Protein AF-A0A7X8H6Q4-F1 (afdb_monomer_lite)

Radius of gyration: 20.91 Å; chains: 1; bounding box: 51×44×57 Å

Foldseek 3Di:
DDPVVVVVVVVVVVVLLVLLLCLQAPFFFKQKPPPGGDGLCCLAPNDDLFDRDPDLSVLLSVLQVQLVVLCPDDDPPVVNLVSLLSSLLSLLVSLLSLQQVQLQSCLRRCVRDVPMHMDGTVSSVSSSVSSVVVNVVSVVVNCVVFPDDPVNVVVLVVLLVVLVVQCVPPWDDQDDLGFTATLSVQSLLLLLLQDALVRSLCSQLPVSLVVVCVVVVPDCVLSSFQRNQLRSLLSQLNVLNVQQADLDDFDDPSNLVSNLVSLVRSLVSNLRSQLSCCSRPVVHRNVVSSVSSCVRSVVNSVVSSVVCSVCSGVSSVVCNVDPDD

pLDDT: mean 86.86, std 10.69, range [37.44, 98.69]

Secondary structure (DSSP, 8-state):
--HHHHHHHHHHHHHHHHHHHHHHHHS--EEETTTEEE-HHHHHHS--SSPP-SSHHHHHHHHHHHHHHHHT----HHHHHHHHHHHHHHHHHHHHHHHHHHHHHHHHHTTT-SS--EEE-HHHHHHHHHHHHHHHHHHHHHHHTSPPPTTHHHHHHHHHHHHHHHHHTTEEEETTTTEEEETTHHHHHHHHHHS-HHHHHIIIIIIIHHHHHHHH-S-GGGIIIIIIIIIHGGGGGGGGHHHHS-SSSSPPHHHHHHHHHHHHHHHHHHHHHHHHHHHHTS---HHHHHHHHHHHHHHHHHHHHHHHHHHHHHHHHHHHHS---

Structure (mmCIF, N/CA/C/O backbone):
data_AF-A0A7X8H6Q4-F1
#
_entry.id   AF-A0A7X8H6Q4-F1
#
loop_
_atom_site.group_PDB
_atom_site.id
_atom_site.type_symbol
_atom_site.label_atom_id
_atom_site.label_alt_id
_atom_site.label_comp_id
_atom_site.label_asym_id
_atom_site.label_entity_id
_atom_site.label_seq_id
_atom_site.pdbx_PDB_ins_code
_atom_site.Cartn_x
_atom_site.Cartn_y
_atom_site.Cartn_z
_atom_site.occupancy
_atom_site.B_iso_or_equiv
_atom_site.auth_seq_id
_atom_site.auth_comp_id
_atom_site.auth_asym_id
_atom_site.auth_atom_id
_atom_site.pdbx_PDB_model_num
ATOM 1 N N . MET A 1 1 ? 9.426 -24.730 21.209 1.00 46.34 1 MET A N 1
ATOM 2 C CA . MET A 1 1 ? 10.247 -24.852 19.980 1.00 46.34 1 MET A CA 1
ATOM 3 C C . MET A 1 1 ? 11.687 -25.132 20.397 1.00 46.34 1 MET A C 1
ATOM 5 O O . MET A 1 1 ? 12.228 -24.356 21.171 1.00 46.34 1 MET A O 1
ATOM 9 N N . THR A 1 2 ? 12.270 -26.271 20.015 1.00 37.44 2 THR A N 1
ATOM 10 C CA . THR A 1 2 ? 13.608 -26.691 20.472 1.00 37.44 2 THR A CA 1
ATOM 11 C C . THR A 1 2 ? 14.720 -25.830 19.856 1.00 37.44 2 THR A C 1
ATOM 13 O O . THR A 1 2 ? 14.632 -25.427 18.698 1.00 37.44 2 THR A O 1
ATOM 16 N N . LY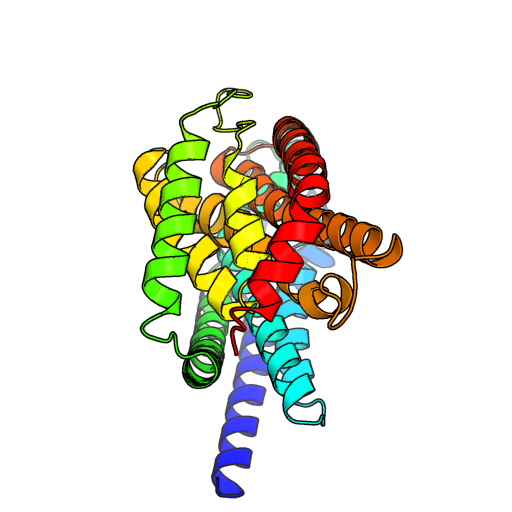S A 1 3 ? 15.776 -25.566 20.638 1.00 42.94 3 LYS A N 1
ATOM 17 C CA . LYS A 1 3 ? 16.930 -24.690 20.328 1.00 42.94 3 LYS A CA 1
ATOM 18 C C . LYS A 1 3 ? 17.650 -25.025 19.005 1.00 42.94 3 LYS A C 1
ATOM 20 O O . LYS A 1 3 ? 18.306 -24.166 18.422 1.00 42.94 3 LYS A O 1
ATOM 25 N N . ASP A 1 4 ? 17.508 -26.262 18.533 1.00 40.94 4 ASP A N 1
ATOM 26 C CA . ASP A 1 4 ? 18.085 -26.751 17.275 1.00 40.94 4 ASP A CA 1
ATOM 27 C C . ASP A 1 4 ? 17.261 -26.354 16.043 1.00 40.94 4 ASP A C 1
ATOM 29 O O . ASP A 1 4 ? 17.809 -25.913 15.033 1.00 40.94 4 ASP A O 1
ATOM 33 N N . LYS A 1 5 ? 15.923 -26.384 16.153 1.00 44.00 5 LYS A N 1
ATOM 34 C CA . LYS A 1 5 ? 15.030 -25.908 15.084 1.00 44.00 5 LYS A CA 1
ATOM 35 C C . LYS A 1 5 ? 15.214 -24.410 14.834 1.00 44.00 5 LYS A C 1
ATOM 37 O O . LYS A 1 5 ? 15.177 -23.985 13.686 1.00 44.00 5 LYS A O 1
ATOM 42 N N . SER A 1 6 ? 15.481 -23.617 15.877 1.00 54.28 6 SER A N 1
ATOM 43 C CA . SER A 1 6 ? 15.764 -22.185 15.711 1.00 54.28 6 SER A CA 1
ATOM 44 C C . SER A 1 6 ? 17.085 -21.912 14.988 1.00 54.28 6 SER A C 1
ATOM 46 O O . SER A 1 6 ? 17.143 -20.993 14.181 1.00 54.28 6 SER A O 1
ATOM 48 N N . LYS A 1 7 ? 18.137 -22.711 15.221 1.00 50.41 7 LYS A N 1
ATOM 49 C CA . LYS A 1 7 ? 19.429 -22.536 14.534 1.00 50.41 7 LYS A CA 1
ATOM 50 C C . LYS A 1 7 ? 19.355 -22.919 13.056 1.00 50.41 7 LYS A C 1
ATOM 52 O O . LYS A 1 7 ? 19.895 -22.202 12.220 1.00 50.41 7 LYS A O 1
ATOM 57 N N . LEU A 1 8 ? 18.656 -24.010 12.734 1.00 48.12 8 LEU A N 1
ATOM 58 C CA . LEU A 1 8 ? 18.460 -24.448 11.352 1.00 48.12 8 LEU A CA 1
ATOM 59 C C . LEU A 1 8 ? 17.688 -23.405 10.530 1.00 48.12 8 LEU A C 1
ATOM 61 O O . LEU A 1 8 ? 18.105 -23.072 9.426 1.00 48.12 8 LEU A O 1
ATOM 65 N N . VAL A 1 9 ? 16.609 -22.847 11.090 1.00 61.16 9 VAL A N 1
ATOM 66 C CA . VAL A 1 9 ? 15.824 -21.786 10.438 1.00 61.16 9 VAL A CA 1
ATOM 67 C C . VAL A 1 9 ? 16.677 -20.539 10.199 1.00 61.16 9 VAL A C 1
ATOM 69 O O . VAL A 1 9 ? 16.666 -20.007 9.097 1.00 61.16 9 VAL A O 1
ATOM 72 N N . ILE A 1 10 ? 17.481 -20.115 11.180 1.00 62.25 10 ILE A N 1
ATOM 73 C CA . ILE A 1 10 ? 18.382 -18.961 11.025 1.00 62.25 10 ILE A CA 1
ATOM 74 C C . ILE A 1 10 ? 19.399 -19.194 9.898 1.00 62.25 10 ILE A C 1
ATOM 76 O O . ILE A 1 10 ? 19.577 -18.321 9.050 1.00 62.25 10 ILE A O 1
ATOM 80 N N . ASN A 1 11 ? 20.030 -20.369 9.846 1.00 59.38 11 ASN A N 1
ATOM 81 C CA . ASN A 1 11 ? 21.038 -20.680 8.829 1.00 59.38 11 ASN A CA 1
ATOM 82 C C . ASN A 1 11 ? 20.446 -20.739 7.413 1.00 59.38 11 ASN A C 1
ATOM 84 O O . ASN A 1 11 ? 21.058 -20.225 6.477 1.00 59.38 11 ASN A O 1
ATOM 88 N N . ILE A 1 12 ? 19.251 -21.322 7.259 1.00 67.12 12 ILE A N 1
ATOM 89 C CA . ILE A 1 12 ? 18.536 -21.352 5.975 1.00 67.12 12 ILE A CA 1
ATOM 90 C C . ILE A 1 12 ? 18.230 -19.926 5.514 1.00 67.12 12 ILE A C 1
ATOM 92 O O . ILE A 1 12 ? 18.496 -19.588 4.362 1.00 67.12 12 ILE A O 1
ATOM 96 N N . SER A 1 13 ? 17.742 -19.066 6.408 1.00 67.62 13 SER A N 1
ATOM 97 C CA . SER A 1 13 ? 17.375 -17.699 6.040 1.00 67.62 13 SER A CA 1
ATOM 98 C C . SER A 1 13 ? 18.583 -16.818 5.700 1.00 67.62 13 SER A C 1
ATOM 100 O O . SER A 1 13 ? 18.521 -16.041 4.750 1.00 67.62 13 SER A O 1
ATOM 102 N N . VAL A 1 14 ? 19.709 -16.971 6.410 1.00 69.31 14 VAL A N 1
ATOM 103 C CA . VAL A 1 14 ? 20.969 -16.280 6.071 1.00 69.31 14 VAL A CA 1
ATOM 104 C C . VAL A 1 14 ? 21.488 -16.733 4.704 1.00 69.31 14 VAL A C 1
ATOM 106 O O . VAL A 1 14 ? 21.845 -15.894 3.877 1.00 69.31 14 VAL A O 1
ATOM 109 N N . GLY A 1 15 ? 21.475 -18.043 4.431 1.00 73.00 15 GLY A N 1
ATOM 110 C CA . GLY A 1 15 ? 21.849 -18.582 3.122 1.00 73.00 15 GLY A CA 1
ATOM 111 C C . GLY A 1 15 ? 20.967 -18.043 1.993 1.00 73.00 15 GLY A C 1
ATOM 112 O O . GLY A 1 15 ? 21.480 -17.645 0.948 1.00 73.00 15 GLY A O 1
ATOM 113 N N . LEU A 1 16 ? 19.655 -17.941 2.228 1.00 75.31 16 LEU A N 1
ATOM 114 C CA . LEU A 1 16 ? 18.706 -17.404 1.254 1.00 75.31 16 LEU A CA 1
ATOM 115 C C . LEU A 1 16 ? 19.020 -15.948 0.883 1.00 75.31 16 LEU A C 1
ATOM 117 O O . LEU A 1 16 ? 18.915 -15.570 -0.277 1.00 75.31 16 LEU A O 1
ATOM 121 N N . ILE A 1 17 ? 19.453 -15.133 1.843 1.00 75.50 17 ILE A N 1
ATOM 122 C CA . ILE A 1 17 ? 19.742 -13.709 1.612 1.00 75.50 17 ILE A CA 1
ATOM 123 C C . ILE A 1 17 ? 21.046 -13.491 0.890 1.00 75.50 17 ILE A C 1
ATOM 125 O O . ILE A 1 17 ? 21.125 -12.610 0.038 1.00 75.50 17 ILE A O 1
ATOM 129 N N . ILE A 1 18 ? 22.049 -14.310 1.190 1.00 77.38 18 ILE A N 1
ATOM 130 C CA . ILE A 1 18 ? 23.287 -14.310 0.420 1.00 77.38 18 ILE A CA 1
ATOM 131 C C . ILE A 1 18 ? 22.965 -14.660 -1.037 1.00 77.38 18 ILE A C 1
ATOM 133 O O . ILE A 1 18 ? 23.406 -13.954 -1.937 1.00 77.38 18 ILE A O 1
ATOM 137 N N . LEU A 1 19 ? 22.130 -15.675 -1.282 1.00 80.00 19 LEU A N 1
ATOM 138 C CA . LEU A 1 19 ? 21.698 -16.035 -2.637 1.00 80.00 19 LEU A CA 1
ATOM 139 C C . LEU A 1 19 ? 20.896 -14.915 -3.317 1.00 80.00 19 LEU A C 1
ATOM 141 O O . LEU A 1 19 ? 21.158 -14.605 -4.477 1.00 80.00 19 LEU A O 1
ATOM 145 N N . ILE A 1 20 ? 19.974 -14.269 -2.599 1.00 81.06 20 ILE A N 1
ATOM 146 C CA . ILE A 1 20 ? 19.220 -13.101 -3.079 1.00 81.06 20 ILE A CA 1
ATOM 147 C C . ILE A 1 20 ? 20.193 -11.981 -3.479 1.00 81.06 20 ILE A C 1
ATOM 149 O O . ILE A 1 20 ? 20.151 -11.515 -4.616 1.00 81.06 20 ILE A O 1
ATOM 153 N N . ALA A 1 21 ? 21.126 -11.606 -2.603 1.00 79.62 21 ALA A N 1
ATOM 154 C CA . ALA A 1 21 ? 22.102 -10.553 -2.872 1.00 79.62 21 ALA A CA 1
ATOM 155 C C . ALA A 1 21 ? 23.017 -10.893 -4.060 1.00 79.62 21 ALA A C 1
ATOM 157 O O . ALA A 1 21 ? 23.216 -10.055 -4.937 1.00 79.62 21 ALA A O 1
ATOM 158 N N . LEU A 1 22 ? 23.531 -12.126 -4.134 1.00 81.31 22 LEU A N 1
ATOM 159 C CA . LEU A 1 22 ? 24.393 -12.577 -5.230 1.00 81.31 22 LEU A CA 1
ATOM 160 C C . LEU A 1 22 ? 23.650 -12.615 -6.570 1.00 81.31 22 LEU A C 1
ATOM 162 O O . LEU A 1 22 ? 24.180 -12.140 -7.576 1.00 81.31 22 LEU A O 1
ATOM 166 N N . SER A 1 23 ? 22.422 -13.145 -6.581 1.00 78.94 23 SER A N 1
ATOM 167 C CA . SER A 1 23 ? 21.589 -13.210 -7.788 1.00 78.94 23 SER A CA 1
ATOM 168 C C . SER A 1 23 ? 21.267 -11.821 -8.332 1.00 78.94 23 SER A C 1
ATOM 170 O O . SER A 1 23 ? 21.250 -11.633 -9.542 1.00 78.94 23 SER A O 1
ATOM 172 N N . PHE A 1 24 ? 21.083 -10.828 -7.463 1.00 78.12 24 PHE A N 1
ATOM 173 C CA . PHE A 1 24 ? 20.840 -9.461 -7.898 1.00 78.12 24 PHE A CA 1
ATOM 174 C C . PHE A 1 24 ? 22.119 -8.766 -8.372 1.00 78.12 24 PHE A C 1
ATOM 176 O O . PHE A 1 24 ? 22.151 -8.174 -9.444 1.00 78.12 24 PHE A O 1
ATOM 183 N N . LEU A 1 25 ? 23.196 -8.826 -7.586 1.00 82.00 25 LEU A N 1
ATOM 184 C CA . LEU A 1 25 ? 24.391 -8.024 -7.852 1.00 82.00 25 LEU A CA 1
ATOM 185 C C . LEU A 1 25 ? 25.110 -8.431 -9.139 1.00 82.00 25 LEU A C 1
ATOM 187 O O . LEU A 1 25 ? 25.580 -7.561 -9.871 1.00 82.00 25 LEU A O 1
ATOM 191 N N . PHE A 1 26 ? 25.194 -9.735 -9.414 1.00 83.19 26 PHE A N 1
ATOM 192 C CA . PHE A 1 26 ? 26.085 -10.255 -10.453 1.00 83.19 26 PHE A CA 1
ATOM 193 C C . PHE A 1 26 ? 25.364 -10.790 -11.687 1.00 83.19 26 PHE A C 1
ATOM 195 O O . PHE A 1 26 ? 25.955 -10.802 -12.769 1.00 83.19 26 PHE A O 1
ATOM 202 N N . ALA A 1 27 ? 24.108 -11.221 -11.564 1.00 87.88 27 ALA A N 1
ATOM 203 C CA . ALA A 1 27 ? 23.373 -11.727 -12.714 1.00 87.88 27 ALA A CA 1
ATOM 204 C C . ALA A 1 27 ? 22.661 -10.593 -13.478 1.00 87.88 27 ALA A C 1
ATOM 206 O O . ALA A 1 27 ? 22.331 -9.555 -12.902 1.00 87.88 27 ALA A O 1
ATOM 207 N N . PRO A 1 28 ? 22.395 -10.772 -14.785 1.00 88.06 28 PRO A N 1
ATOM 208 C CA . PRO A 1 28 ? 21.640 -9.815 -15.584 1.00 88.06 28 PRO A CA 1
ATOM 209 C C . PRO A 1 28 ? 20.259 -9.522 -14.993 1.00 88.06 28 PRO A C 1
ATOM 211 O O . PRO A 1 28 ? 19.430 -10.427 -14.865 1.00 88.06 28 PRO A O 1
ATOM 214 N N . ILE A 1 29 ? 19.997 -8.251 -14.703 1.00 89.50 29 ILE A N 1
ATOM 215 C CA . ILE A 1 29 ? 18.722 -7.755 -14.171 1.00 89.50 29 ILE A CA 1
ATOM 216 C C . ILE A 1 29 ? 17.835 -7.237 -15.299 1.00 89.50 29 ILE A C 1
ATOM 218 O O . ILE A 1 29 ? 16.623 -7.457 -15.300 1.00 89.50 29 ILE A O 1
ATOM 222 N N . VAL A 1 30 ? 18.436 -6.575 -16.285 1.00 90.56 30 VAL A N 1
ATOM 223 C CA . VAL A 1 30 ? 17.738 -6.046 -17.455 1.00 90.56 30 VAL A CA 1
ATOM 224 C C . VAL A 1 30 ? 18.557 -6.327 -18.708 1.00 90.56 30 VAL A C 1
ATOM 226 O O . VAL A 1 30 ? 19.788 -6.323 -18.687 1.00 90.56 30 VAL A O 1
ATOM 229 N N . LYS A 1 31 ? 17.864 -6.592 -19.811 1.00 91.00 31 LYS A N 1
ATOM 230 C CA . LYS A 1 31 ? 18.446 -6.685 -21.146 1.00 91.00 31 LYS A CA 1
ATOM 231 C C . LYS A 1 31 ? 17.950 -5.513 -21.979 1.00 91.00 31 LYS A C 1
ATOM 233 O O . LYS A 1 31 ? 16.739 -5.338 -22.120 1.00 91.00 31 LYS A O 1
ATOM 238 N N . VAL A 1 32 ? 18.885 -4.754 -22.536 1.00 89.62 32 VAL A N 1
ATOM 239 C CA . VAL A 1 32 ? 18.639 -3.612 -23.424 1.00 89.62 32 VAL A CA 1
ATOM 240 C C . VAL A 1 32 ? 19.098 -4.000 -24.828 1.00 89.62 32 VAL A C 1
ATOM 242 O O . VAL A 1 32 ? 20.185 -4.562 -24.961 1.00 89.62 32 VAL A O 1
ATOM 245 N N . SER A 1 33 ? 18.294 -3.745 -25.867 1.00 85.56 33 SER A N 1
ATOM 246 C CA . SER A 1 33 ? 18.604 -4.181 -27.246 1.00 85.56 33 SER A CA 1
ATOM 247 C C . SER A 1 33 ? 20.000 -3.782 -27.722 1.00 85.56 33 SER A C 1
ATOM 249 O O . SER A 1 33 ? 20.697 -4.622 -28.284 1.00 85.56 33 SER A O 1
ATOM 251 N N . ASP A 1 34 ? 20.417 -2.550 -27.431 1.00 80.81 34 ASP A N 1
ATOM 252 C CA . ASP A 1 34 ? 21.618 -1.960 -28.039 1.00 80.81 34 ASP A CA 1
ATOM 253 C C . ASP A 1 34 ? 22.856 -2.046 -27.133 1.00 80.81 34 ASP A C 1
ATOM 255 O O . ASP A 1 34 ? 23.982 -1.872 -27.586 1.00 80.81 34 ASP A O 1
ATOM 259 N N . ILE A 1 35 ? 22.656 -2.338 -25.843 1.00 84.75 35 ILE A N 1
ATOM 260 C CA . ILE A 1 35 ? 23.722 -2.388 -24.826 1.00 84.75 35 ILE A CA 1
ATOM 261 C C . ILE A 1 35 ? 24.004 -3.833 -24.389 1.00 84.75 35 ILE A C 1
ATOM 263 O O . ILE A 1 35 ? 25.126 -4.177 -24.024 1.00 84.75 35 ILE A O 1
ATOM 267 N N . GLY A 1 36 ? 22.994 -4.704 -24.440 1.00 87.88 36 GLY A N 1
ATOM 268 C CA . GLY A 1 36 ? 23.073 -6.083 -23.975 1.00 87.88 36 GLY A CA 1
ATOM 269 C C . GLY A 1 36 ? 22.566 -6.264 -22.543 1.00 87.88 36 GLY A C 1
ATOM 270 O O . GLY A 1 36 ? 21.624 -5.607 -22.100 1.00 87.88 36 GLY A O 1
ATOM 271 N N . ASN A 1 37 ? 23.141 -7.238 -21.840 1.00 90.62 37 ASN A N 1
ATOM 272 C CA . ASN A 1 37 ? 22.747 -7.598 -20.480 1.00 90.62 37 ASN A CA 1
ATOM 273 C C . ASN A 1 37 ? 23.425 -6.674 -19.464 1.00 90.62 37 ASN A C 1
ATOM 275 O O . ASN A 1 37 ? 24.643 -6.529 -19.501 1.00 90.62 37 ASN A O 1
ATOM 279 N N . LEU A 1 38 ? 22.643 -6.122 -18.539 1.00 89.62 38 LEU A N 1
ATOM 280 C CA . LEU A 1 38 ? 23.121 -5.257 -17.464 1.00 89.62 38 LEU A CA 1
ATOM 281 C C . LEU A 1 38 ? 22.769 -5.872 -16.107 1.00 89.62 38 LEU A C 1
ATOM 283 O O . LEU A 1 38 ? 21.613 -6.244 -15.865 1.00 89.62 38 LEU A O 1
ATOM 287 N N . ASN A 1 39 ? 23.760 -5.988 -15.227 1.00 89.69 39 ASN A N 1
ATOM 288 C CA . ASN A 1 39 ? 23.557 -6.317 -13.813 1.00 89.69 39 ASN A CA 1
ATOM 289 C C . ASN A 1 39 ? 23.424 -5.035 -12.960 1.00 89.69 39 ASN A C 1
ATOM 291 O O . ASN A 1 39 ? 23.486 -3.919 -13.480 1.00 89.69 39 ASN A O 1
ATOM 295 N N . ALA A 1 40 ? 23.232 -5.172 -11.642 1.00 86.44 40 ALA A N 1
ATOM 296 C CA . ALA A 1 40 ? 23.084 -4.012 -10.753 1.00 86.44 40 ALA A CA 1
ATOM 297 C C . ALA A 1 40 ? 24.302 -3.076 -10.776 1.00 86.44 40 ALA A C 1
ATOM 299 O O . ALA A 1 40 ? 24.154 -1.856 -10.706 1.00 86.44 40 ALA A O 1
ATOM 300 N N . ILE A 1 41 ? 25.504 -3.650 -10.852 1.00 85.50 41 ILE A N 1
ATOM 301 C CA . ILE A 1 41 ? 26.763 -2.902 -10.827 1.00 85.50 41 ILE A CA 1
ATOM 302 C C . ILE A 1 41 ? 26.891 -2.071 -12.105 1.00 85.50 41 ILE A C 1
ATOM 304 O O . ILE A 1 41 ? 27.233 -0.890 -12.032 1.00 85.50 41 ILE A O 1
ATOM 308 N N . ASP A 1 42 ? 26.548 -2.657 -13.254 1.00 87.31 42 ASP A N 1
ATOM 309 C CA . ASP A 1 42 ? 26.532 -1.954 -14.531 1.00 87.31 42 ASP A CA 1
ATOM 310 C C . ASP A 1 42 ? 25.593 -0.740 -14.471 1.00 87.31 42 ASP A C 1
ATOM 312 O O . ASP A 1 42 ? 25.980 0.362 -14.846 1.00 87.31 42 ASP A O 1
ATOM 316 N N . ILE A 1 43 ? 24.382 -0.912 -13.937 1.00 85.38 43 ILE A N 1
ATOM 317 C CA . ILE A 1 43 ? 23.362 0.150 -13.887 1.00 85.38 43 ILE A CA 1
ATOM 318 C C . ILE A 1 43 ? 23.763 1.303 -12.950 1.00 85.38 43 ILE A C 1
ATOM 320 O O . ILE A 1 43 ? 23.450 2.462 -13.229 1.00 85.38 43 ILE A O 1
ATOM 324 N N . LEU A 1 44 ? 24.438 1.008 -11.834 1.00 84.81 44 LEU A N 1
ATOM 325 C CA . LEU A 1 44 ? 24.801 2.016 -10.830 1.00 84.81 44 LEU A CA 1
ATOM 326 C C . LEU A 1 44 ? 26.108 2.743 -11.140 1.00 84.81 44 LEU A C 1
ATOM 328 O O . LEU A 1 44 ? 26.233 3.935 -10.842 1.00 84.81 44 LEU A O 1
ATOM 332 N N . PHE A 1 45 ? 27.089 2.031 -11.691 1.00 82.75 45 PHE A N 1
ATOM 333 C CA . PHE A 1 45 ? 28.468 2.514 -11.736 1.00 82.75 45 PHE A CA 1
ATOM 334 C C . PHE A 1 45 ? 29.035 2.628 -13.142 1.00 82.75 45 PHE A C 1
ATOM 336 O O . PHE A 1 45 ? 29.926 3.453 -13.351 1.00 82.75 45 PHE A O 1
ATOM 343 N N . LYS A 1 46 ? 28.535 1.858 -14.112 1.00 80.88 46 LYS A N 1
ATOM 344 C CA . LYS A 1 46 ? 29.052 1.935 -15.477 1.00 80.88 46 LYS A CA 1
ATOM 345 C C . LYS A 1 46 ? 28.555 3.207 -16.145 1.00 80.88 46 LYS A C 1
ATOM 347 O O . LYS A 1 46 ? 27.387 3.583 -16.047 1.00 80.88 46 LYS A O 1
ATOM 352 N N . GLU A 1 47 ? 29.463 3.883 -16.832 1.00 72.88 47 GLU A N 1
ATOM 353 C CA . GLU A 1 47 ? 29.107 5.023 -17.660 1.00 72.88 47 GLU A CA 1
ATOM 354 C C . GLU A 1 47 ? 28.390 4.504 -18.911 1.00 72.88 47 GLU A C 1
ATOM 356 O O . GLU A 1 47 ? 28.946 3.754 -19.713 1.00 72.88 47 GLU A O 1
ATOM 361 N N . THR A 1 48 ? 27.104 4.824 -19.015 1.00 71.81 48 THR A N 1
ATOM 362 C CA . THR A 1 48 ? 26.237 4.463 -20.139 1.00 71.81 48 THR A CA 1
ATOM 363 C C . THR A 1 48 ? 25.425 5.694 -20.532 1.00 71.81 48 THR A C 1
ATOM 365 O O . THR A 1 48 ? 25.301 6.631 -19.747 1.00 71.81 48 THR A O 1
ATOM 368 N N . ALA A 1 49 ? 24.839 5.696 -21.730 1.00 74.75 49 ALA A N 1
ATOM 369 C CA . ALA A 1 49 ? 23.918 6.757 -22.154 1.00 74.75 49 ALA A CA 1
ATOM 370 C C . ALA A 1 49 ? 22.582 6.762 -21.369 1.00 74.75 49 ALA A C 1
ATOM 372 O O . ALA A 1 49 ? 21.746 7.644 -21.560 1.00 74.75 49 ALA A O 1
ATOM 373 N N . LEU A 1 50 ? 22.360 5.770 -20.500 1.00 82.62 50 LEU A N 1
ATOM 374 C CA . LEU A 1 50 ? 21.162 5.638 -19.680 1.00 82.62 50 LEU A CA 1
ATOM 375 C C . LEU A 1 50 ? 21.304 6.433 -18.374 1.00 82.62 50 LEU A C 1
ATOM 377 O O . LEU A 1 50 ? 22.361 6.464 -17.741 1.00 82.62 50 LEU A O 1
ATOM 381 N N . LYS A 1 51 ? 20.200 7.037 -17.930 1.00 82.50 51 LYS A N 1
ATOM 382 C CA . LYS A 1 51 ? 20.067 7.591 -16.584 1.00 82.50 51 LYS A CA 1
ATOM 383 C C . LYS A 1 51 ? 20.228 6.461 -15.565 1.00 82.50 51 LYS A C 1
ATOM 385 O O . LYS A 1 51 ? 19.630 5.386 -15.677 1.00 82.50 51 LYS A O 1
ATOM 390 N N . ARG A 1 52 ? 21.027 6.735 -14.536 1.00 82.25 52 ARG A N 1
ATOM 391 C CA . ARG A 1 52 ? 21.225 5.823 -13.408 1.00 82.25 52 ARG A CA 1
ATOM 392 C C . ARG A 1 52 ? 19.945 5.699 -12.591 1.00 82.25 52 ARG A C 1
ATOM 394 O O . ARG A 1 52 ? 19.256 6.685 -12.333 1.00 82.25 52 ARG A O 1
ATOM 401 N N . ASP A 1 53 ? 19.668 4.484 -12.143 1.00 78.56 53 ASP A N 1
ATOM 402 C CA . ASP A 1 53 ? 18.526 4.176 -11.291 1.00 78.56 53 ASP A CA 1
ATOM 403 C C . ASP A 1 53 ? 18.952 4.141 -9.820 1.00 78.56 53 ASP A C 1
ATOM 405 O O . ASP A 1 53 ? 19.354 3.110 -9.282 1.00 78.56 53 ASP A O 1
ATOM 409 N N . PHE A 1 54 ? 18.885 5.302 -9.170 1.00 78.06 54 PHE A N 1
ATOM 410 C CA . PHE A 1 54 ? 19.259 5.459 -7.762 1.00 78.06 54 PHE A CA 1
ATOM 411 C C . PHE A 1 54 ? 18.132 5.142 -6.773 1.00 78.06 54 PHE A C 1
ATOM 413 O O . PHE A 1 54 ? 18.352 5.224 -5.566 1.00 78.06 54 PHE A O 1
ATOM 420 N N . PHE A 1 55 ? 16.935 4.788 -7.247 1.00 76.81 55 PHE A N 1
ATOM 421 C CA . PHE A 1 55 ? 15.770 4.631 -6.375 1.00 76.81 55 PHE A CA 1
ATOM 422 C C . PHE A 1 55 ? 15.182 3.226 -6.434 1.00 76.81 55 PHE A C 1
ATOM 424 O O . PHE A 1 55 ? 15.063 2.574 -5.397 1.00 76.81 55 PHE A O 1
ATOM 431 N N . VAL A 1 56 ? 14.842 2.728 -7.623 1.00 81.75 56 VAL A N 1
ATOM 432 C CA . VAL A 1 56 ? 14.141 1.446 -7.769 1.00 81.75 56 VAL A CA 1
ATOM 433 C C . VAL A 1 56 ? 15.110 0.293 -7.537 1.00 81.75 56 VAL A C 1
ATOM 435 O O . VAL A 1 56 ? 14.825 -0.599 -6.737 1.00 81.75 56 VAL A O 1
ATOM 438 N N . LEU A 1 57 ? 16.279 0.331 -8.175 1.00 83.00 57 LEU A N 1
ATOM 439 C CA . LEU A 1 57 ? 17.287 -0.715 -8.041 1.00 83.00 57 LEU A CA 1
ATOM 440 C C . LEU A 1 57 ? 17.785 -0.872 -6.585 1.00 83.00 57 LEU A C 1
ATOM 442 O O . LEU A 1 57 ? 17.750 -1.999 -6.080 1.00 83.00 57 LEU A O 1
ATOM 446 N N . PRO A 1 58 ? 18.159 0.198 -5.847 1.00 83.00 58 PRO A N 1
ATOM 447 C CA . PRO A 1 58 ? 18.497 0.062 -4.431 1.00 83.00 58 PRO A CA 1
ATOM 448 C C . PRO A 1 58 ? 17.324 -0.404 -3.569 1.00 83.00 58 PRO A C 1
ATOM 450 O O . PRO A 1 58 ? 17.544 -1.179 -2.642 1.00 83.00 58 PRO A O 1
ATOM 453 N N . ALA A 1 59 ? 16.083 0.003 -3.865 1.00 82.94 59 ALA A N 1
ATOM 454 C CA . ALA A 1 59 ? 14.917 -0.474 -3.122 1.00 82.94 59 ALA A CA 1
ATOM 455 C C . ALA A 1 59 ? 14.748 -1.997 -3.246 1.00 82.94 59 ALA A C 1
ATOM 457 O O . ALA A 1 59 ? 14.519 -2.664 -2.238 1.00 82.94 59 ALA A O 1
ATOM 458 N N . ILE A 1 60 ? 14.944 -2.571 -4.438 1.00 83.12 60 ILE A N 1
ATOM 459 C CA . ILE A 1 60 ? 14.878 -4.029 -4.617 1.00 83.12 60 ILE A CA 1
ATOM 460 C C . ILE A 1 60 ? 15.963 -4.734 -3.784 1.00 83.12 60 ILE A C 1
ATOM 462 O O . ILE A 1 60 ? 15.696 -5.775 -3.198 1.00 83.12 60 ILE A O 1
ATOM 466 N N . ILE A 1 61 ? 17.164 -4.171 -3.628 1.00 80.12 61 ILE A N 1
ATOM 467 C CA . ILE A 1 61 ? 18.191 -4.773 -2.753 1.00 80.12 61 ILE A CA 1
ATOM 468 C C . ILE A 1 61 ? 17.839 -4.609 -1.271 1.00 80.12 61 ILE A C 1
ATOM 470 O O . ILE A 1 61 ? 17.928 -5.556 -0.489 1.00 80.12 61 ILE A O 1
ATOM 474 N N . LEU A 1 62 ? 17.494 -3.389 -0.865 1.00 83.31 62 LEU A N 1
ATOM 475 C CA . LEU A 1 62 ? 17.449 -3.008 0.541 1.00 83.31 62 LEU A CA 1
ATOM 476 C C . LEU A 1 62 ? 16.191 -3.514 1.242 1.00 83.31 62 LEU A C 1
ATOM 478 O O . LEU A 1 62 ? 16.286 -3.934 2.391 1.00 83.31 62 LEU A O 1
ATOM 482 N N . LEU A 1 63 ? 15.027 -3.517 0.588 1.00 86.75 63 LEU A N 1
ATOM 483 C CA . LEU A 1 63 ? 13.764 -3.884 1.240 1.00 86.75 63 LEU A CA 1
ATOM 484 C C . LEU A 1 63 ? 13.745 -5.330 1.789 1.00 86.75 63 LEU A C 1
ATOM 486 O O . LEU A 1 63 ? 13.343 -5.493 2.943 1.00 86.75 63 LEU A O 1
ATOM 490 N N . PRO A 1 64 ? 14.215 -6.373 1.073 1.00 80.12 64 PRO A N 1
ATOM 491 C CA . PRO A 1 64 ? 14.323 -7.719 1.641 1.00 80.12 64 PRO A CA 1
ATOM 492 C C . PRO A 1 64 ? 15.371 -7.819 2.746 1.00 80.12 64 PRO A C 1
ATOM 494 O O . PRO A 1 64 ? 15.147 -8.524 3.729 1.00 80.12 64 PRO A O 1
ATOM 497 N N . ILE A 1 65 ? 16.503 -7.118 2.610 1.00 80.12 65 ILE A N 1
ATOM 498 C CA . ILE A 1 65 ? 17.555 -7.110 3.636 1.00 80.12 65 ILE A CA 1
ATOM 499 C C . ILE A 1 65 ? 17.015 -6.485 4.922 1.00 80.12 65 ILE A C 1
ATOM 501 O O . ILE A 1 65 ? 17.178 -7.060 5.994 1.00 80.12 65 ILE A O 1
ATOM 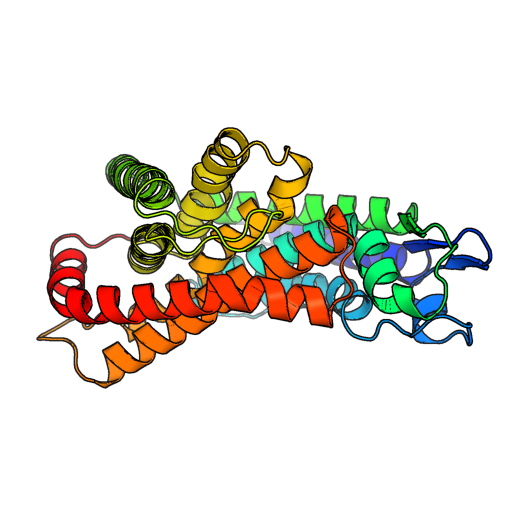505 N N . ILE A 1 66 ? 16.326 -5.347 4.814 1.00 84.25 66 ILE A N 1
ATOM 506 C CA . ILE A 1 66 ? 15.660 -4.679 5.934 1.00 84.25 66 ILE A CA 1
ATOM 507 C C . ILE A 1 66 ? 14.596 -5.607 6.521 1.00 84.25 66 ILE A C 1
ATOM 509 O O . ILE A 1 66 ? 14.611 -5.849 7.724 1.00 84.25 66 ILE A O 1
ATOM 513 N N . SER A 1 67 ? 13.724 -6.181 5.686 1.00 79.94 67 SER A N 1
ATOM 514 C CA . SER A 1 67 ? 12.679 -7.122 6.112 1.00 79.94 67 SER A CA 1
ATOM 515 C C . SER A 1 67 ? 13.244 -8.276 6.939 1.00 79.94 67 SER A C 1
ATOM 517 O O . SER A 1 67 ? 12.691 -8.623 7.983 1.00 79.94 67 SER A O 1
ATOM 519 N N . PHE A 1 68 ? 14.383 -8.828 6.522 1.00 75.00 68 PHE A N 1
ATOM 520 C CA . PHE A 1 68 ? 15.054 -9.868 7.278 1.00 75.00 68 PHE A CA 1
ATOM 521 C C . PHE A 1 68 ? 15.756 -9.361 8.531 1.00 75.00 68 PHE A C 1
ATOM 523 O O . PHE A 1 68 ? 15.628 -9.980 9.584 1.00 75.00 68 PHE A O 1
ATOM 530 N N . ALA A 1 69 ? 16.482 -8.246 8.452 1.00 77.88 69 ALA A N 1
ATOM 531 C CA . ALA A 1 69 ? 17.170 -7.665 9.600 1.00 77.88 69 ALA A CA 1
ATOM 532 C C . ALA A 1 69 ? 16.190 -7.392 10.751 1.00 77.88 69 ALA A C 1
ATOM 534 O O . ALA A 1 69 ? 16.510 -7.651 11.912 1.00 77.88 69 ALA A O 1
ATOM 535 N N . LEU A 1 70 ? 14.970 -6.962 10.417 1.00 76.88 70 LEU A N 1
ATOM 536 C CA . LEU A 1 70 ? 13.889 -6.766 11.373 1.00 76.88 70 LEU A CA 1
ATOM 537 C C . LEU A 1 70 ? 13.558 -8.046 12.169 1.00 76.88 70 LEU A C 1
ATOM 539 O O . LEU A 1 70 ? 13.294 -7.954 13.366 1.00 76.88 70 LEU A O 1
ATOM 543 N N . THR A 1 71 ? 13.667 -9.240 11.576 1.00 69.50 71 THR A N 1
ATOM 544 C CA . THR A 1 71 ? 13.387 -10.512 12.277 1.00 69.50 71 THR A CA 1
ATOM 545 C C . THR A 1 71 ? 14.387 -10.862 13.382 1.00 69.50 71 THR A C 1
ATOM 547 O O . THR A 1 71 ? 14.074 -11.670 14.257 1.00 69.50 71 THR A O 1
ATOM 550 N N . PHE A 1 72 ? 15.573 -10.246 13.388 1.00 70.31 72 PHE A N 1
ATOM 551 C CA . PHE A 1 72 ? 16.575 -10.451 14.439 1.00 70.31 72 PHE A CA 1
ATOM 552 C C . PHE A 1 72 ? 16.479 -9.457 15.590 1.00 70.31 72 PHE A C 1
ATOM 554 O O . PHE A 1 72 ? 17.187 -9.612 16.592 1.00 70.31 72 PHE A O 1
ATOM 561 N N . ILE A 1 73 ? 15.630 -8.436 15.474 1.00 75.12 73 ILE A N 1
ATOM 562 C CA . ILE A 1 73 ? 15.448 -7.472 16.550 1.00 75.12 73 ILE A CA 1
ATOM 563 C C . ILE A 1 73 ? 14.778 -8.203 17.718 1.00 75.12 73 ILE A C 1
ATOM 565 O O . ILE A 1 73 ? 13.648 -8.677 17.622 1.00 75.12 73 ILE A O 1
ATOM 569 N N . LYS A 1 74 ? 15.488 -8.305 18.847 1.00 66.69 74 LYS A N 1
ATOM 570 C CA . LYS A 1 74 ? 14.921 -8.852 20.084 1.00 66.69 74 LYS A CA 1
ATOM 571 C C . LYS A 1 74 ? 13.885 -7.874 20.627 1.00 66.69 74 LYS A C 1
ATOM 573 O O . LYS A 1 74 ? 14.243 -6.784 21.070 1.00 66.69 74 LYS A O 1
ATOM 578 N N . THR A 1 75 ? 12.618 -8.273 20.631 1.00 72.75 75 THR A N 1
ATOM 579 C CA . THR A 1 75 ? 11.528 -7.474 21.200 1.00 72.75 75 THR A CA 1
ATOM 580 C C . THR A 1 75 ? 10.554 -8.338 21.984 1.00 72.75 75 THR A C 1
ATOM 582 O O . THR A 1 75 ? 10.539 -9.563 21.865 1.00 72.75 75 THR A O 1
ATOM 585 N N . ASP A 1 76 ? 9.666 -7.682 22.725 1.00 75.00 76 ASP A N 1
ATOM 586 C CA . ASP A 1 76 ? 8.478 -8.327 23.278 1.00 75.00 76 ASP A CA 1
ATOM 587 C C . ASP A 1 76 ? 7.539 -8.810 22.163 1.00 75.00 76 ASP A C 1
ATOM 589 O O . ASP A 1 76 ? 7.543 -8.271 21.052 1.00 75.00 76 ASP A O 1
ATOM 593 N N . LYS A 1 77 ? 6.684 -9.792 22.475 1.00 71.00 77 LYS A N 1
ATOM 594 C CA . LYS A 1 77 ? 5.800 -10.463 21.502 1.00 71.00 77 LYS A CA 1
ATOM 595 C C . LYS A 1 77 ? 4.936 -9.507 20.669 1.00 71.00 77 LYS A C 1
ATOM 597 O O . LYS A 1 77 ? 4.752 -9.739 19.481 1.00 71.00 77 LYS A O 1
ATOM 602 N N . VAL A 1 78 ? 4.421 -8.433 21.276 1.00 68.25 78 VAL A N 1
ATOM 603 C CA . VAL A 1 78 ? 3.562 -7.451 20.583 1.00 68.25 78 VAL A CA 1
ATOM 604 C C . VAL A 1 78 ? 4.337 -6.725 19.483 1.00 68.25 78 VAL A C 1
ATOM 606 O O . VAL A 1 78 ? 3.902 -6.696 18.336 1.00 68.25 78 VAL A O 1
ATOM 609 N N . LYS A 1 79 ? 5.527 -6.211 19.812 1.00 73.94 79 LYS A N 1
ATOM 610 C CA . LYS A 1 79 ? 6.405 -5.534 18.849 1.00 73.94 79 LYS A CA 1
ATOM 611 C C . LYS A 1 79 ? 6.904 -6.491 17.762 1.00 73.94 79 LYS A C 1
ATOM 613 O O . LYS A 1 79 ? 7.030 -6.085 16.613 1.00 73.94 79 LYS A O 1
ATOM 618 N N . ALA A 1 80 ? 7.103 -7.767 18.094 1.00 72.62 80 ALA A N 1
ATOM 619 C CA . ALA A 1 80 ? 7.498 -8.785 17.124 1.00 72.62 80 ALA A CA 1
ATOM 620 C C . ALA A 1 80 ? 6.406 -9.019 16.062 1.00 72.62 80 ALA A C 1
ATOM 622 O O . ALA A 1 80 ? 6.715 -9.165 14.882 1.00 72.62 80 ALA A O 1
ATOM 623 N N . LYS A 1 81 ? 5.123 -8.983 16.455 1.00 74.94 81 LYS A N 1
ATOM 624 C CA . LYS A 1 81 ? 3.990 -9.094 15.519 1.00 74.94 81 LYS A CA 1
ATOM 625 C C . LYS A 1 81 ? 3.922 -7.903 14.559 1.00 74.94 81 LYS A C 1
ATOM 627 O O . LYS A 1 81 ? 3.735 -8.090 13.361 1.00 74.94 81 LYS A O 1
ATOM 632 N N . GLU A 1 82 ? 4.103 -6.682 15.062 1.00 76.06 82 GLU A N 1
ATOM 633 C CA . GLU A 1 82 ? 4.152 -5.477 14.219 1.00 76.06 82 GLU A CA 1
ATOM 634 C C . GLU A 1 82 ? 5.330 -5.512 13.240 1.00 76.06 82 GLU A C 1
ATOM 636 O O . GLU A 1 82 ? 5.157 -5.213 12.059 1.00 76.06 82 GLU A O 1
ATOM 641 N N . ILE A 1 83 ? 6.499 -5.951 13.710 1.00 76.19 83 ILE A N 1
ATOM 642 C CA . ILE A 1 83 ? 7.684 -6.159 12.879 1.00 76.19 83 ILE A CA 1
ATOM 643 C C . ILE A 1 83 ? 7.400 -7.152 11.747 1.00 76.19 83 ILE A C 1
ATOM 645 O O . ILE A 1 83 ? 7.667 -6.834 10.591 1.00 76.19 83 ILE A O 1
ATOM 649 N N . ASN A 1 84 ? 6.805 -8.310 12.043 1.00 78.00 84 ASN A N 1
ATOM 650 C CA . ASN A 1 84 ? 6.472 -9.303 11.019 1.00 78.00 84 ASN A CA 1
ATOM 651 C C . ASN A 1 84 ? 5.505 -8.742 9.965 1.00 78.00 84 ASN A C 1
ATOM 653 O O . ASN A 1 84 ? 5.677 -8.993 8.771 1.00 78.00 84 ASN A O 1
ATOM 657 N N . ASN A 1 85 ? 4.525 -7.935 10.384 1.00 80.06 85 ASN A N 1
ATOM 658 C CA . ASN A 1 85 ? 3.600 -7.272 9.465 1.00 80.06 85 ASN A CA 1
ATOM 659 C C . ASN A 1 85 ? 4.335 -6.303 8.527 1.00 80.06 85 ASN A C 1
ATOM 661 O O . ASN A 1 85 ? 4.061 -6.286 7.329 1.00 80.06 85 ASN A O 1
ATOM 665 N N . ILE A 1 86 ? 5.284 -5.520 9.049 1.00 82.56 86 ILE A N 1
ATOM 666 C CA . ILE A 1 86 ? 6.120 -4.620 8.243 1.00 82.56 86 ILE A CA 1
ATOM 667 C C . ILE A 1 86 ? 6.988 -5.433 7.276 1.00 82.56 86 ILE A C 1
ATOM 669 O O . ILE A 1 86 ? 7.017 -5.139 6.082 1.00 82.56 86 ILE A O 1
ATOM 673 N N . SER A 1 87 ? 7.643 -6.491 7.758 1.00 81.75 87 SER A N 1
ATOM 674 C CA . SER A 1 87 ? 8.466 -7.382 6.938 1.00 81.75 87 SER A CA 1
ATOM 675 C C . SER A 1 87 ? 7.684 -7.987 5.769 1.00 81.75 87 SER A C 1
ATOM 677 O O . SER A 1 87 ? 8.216 -8.041 4.657 1.00 81.75 87 SER A O 1
ATOM 679 N N . LEU A 1 88 ? 6.415 -8.361 5.975 1.00 82.56 88 LEU A N 1
ATOM 680 C CA . LEU A 1 88 ? 5.524 -8.852 4.920 1.00 82.56 88 LEU A CA 1
ATOM 681 C C . LEU A 1 88 ? 5.294 -7.805 3.825 1.00 82.56 88 LEU A C 1
ATOM 683 O O . LEU A 1 88 ? 5.428 -8.122 2.644 1.00 82.56 88 LEU A O 1
ATOM 687 N N . VAL A 1 89 ? 4.987 -6.561 4.206 1.00 84.81 89 VAL A N 1
ATOM 688 C CA . VAL A 1 89 ? 4.782 -5.455 3.253 1.00 84.81 89 VAL A CA 1
ATOM 689 C C . VAL A 1 89 ? 6.006 -5.261 2.379 1.00 84.81 89 VAL A C 1
ATOM 691 O O . VAL A 1 89 ? 5.891 -5.199 1.156 1.00 84.81 89 VAL A O 1
ATOM 694 N N . LEU A 1 90 ? 7.181 -5.199 3.005 1.00 86.88 90 LEU A N 1
ATOM 695 C CA . LEU A 1 90 ? 8.442 -4.996 2.304 1.00 86.88 90 LEU A CA 1
ATOM 696 C C . LEU A 1 90 ? 8.698 -6.120 1.293 1.00 86.88 90 LEU A C 1
ATOM 698 O O . LEU A 1 90 ? 9.092 -5.844 0.161 1.00 86.88 90 LEU A O 1
ATOM 702 N N . VAL A 1 91 ? 8.421 -7.374 1.663 1.00 86.31 91 VAL A N 1
ATOM 703 C CA . VAL A 1 91 ? 8.597 -8.525 0.765 1.00 86.31 91 VAL A CA 1
ATOM 704 C C . VAL A 1 91 ? 7.605 -8.482 -0.396 1.00 86.31 91 VAL A C 1
ATOM 706 O O . VAL A 1 91 ? 8.028 -8.645 -1.538 1.00 86.31 91 VAL A O 1
ATOM 709 N N . ILE A 1 92 ? 6.319 -8.205 -0.151 1.00 87.44 92 ILE A N 1
ATOM 710 C CA . ILE A 1 92 ? 5.308 -8.100 -1.219 1.00 87.44 92 ILE A CA 1
ATOM 711 C C . ILE A 1 92 ? 5.684 -6.993 -2.211 1.00 87.44 92 ILE A C 1
ATOM 713 O O . ILE A 1 92 ? 5.696 -7.235 -3.419 1.00 87.44 92 ILE A O 1
ATOM 717 N N . ILE A 1 93 ? 6.056 -5.806 -1.715 1.00 88.25 93 ILE A N 1
ATOM 718 C CA . ILE A 1 93 ? 6.519 -4.694 -2.557 1.00 88.25 93 ILE A CA 1
ATOM 719 C C . ILE A 1 93 ? 7.736 -5.123 -3.380 1.00 88.25 93 ILE A C 1
ATOM 721 O O . ILE A 1 93 ? 7.778 -4.872 -4.582 1.00 88.25 93 ILE A O 1
ATOM 725 N N . THR A 1 94 ? 8.698 -5.813 -2.764 1.00 88.62 94 THR A N 1
ATOM 726 C CA . THR A 1 94 ? 9.903 -6.272 -3.465 1.00 88.62 94 THR A CA 1
ATOM 727 C C . THR A 1 94 ? 9.564 -7.242 -4.595 1.00 88.62 94 THR A C 1
ATOM 729 O O . THR A 1 94 ? 10.075 -7.079 -5.704 1.00 88.62 94 THR A O 1
ATOM 732 N N . VAL A 1 95 ? 8.684 -8.223 -4.360 1.00 88.50 95 VAL A N 1
ATOM 733 C CA . VAL A 1 95 ? 8.256 -9.171 -5.403 1.00 88.50 95 VAL A CA 1
ATOM 734 C C . VAL A 1 95 ? 7.660 -8.417 -6.590 1.00 88.50 95 VAL A C 1
ATOM 736 O O . VAL A 1 95 ? 8.080 -8.635 -7.726 1.00 88.50 95 VAL A O 1
ATOM 739 N N . VAL A 1 96 ? 6.742 -7.482 -6.333 1.00 88.44 96 VAL A N 1
ATOM 740 C CA . VAL A 1 96 ? 6.100 -6.699 -7.396 1.00 88.44 96 VAL A CA 1
ATOM 741 C C . VAL A 1 96 ? 7.118 -5.833 -8.140 1.00 88.44 96 VAL A C 1
ATOM 743 O O . VAL A 1 96 ? 7.160 -5.875 -9.369 1.00 88.44 96 VAL A O 1
ATOM 746 N N . LEU A 1 97 ? 7.990 -5.103 -7.436 1.00 88.31 97 LEU A N 1
ATOM 747 C CA . LEU A 1 97 ? 9.031 -4.281 -8.067 1.00 88.31 97 LEU A CA 1
ATOM 748 C C . LEU A 1 97 ? 9.990 -5.114 -8.924 1.00 88.31 97 LEU A C 1
ATOM 750 O O . LEU A 1 97 ? 10.383 -4.670 -10.000 1.00 88.31 97 LEU A O 1
ATOM 754 N N . SER A 1 98 ? 10.311 -6.336 -8.496 1.00 87.38 98 SER A N 1
ATOM 755 C CA . SER A 1 98 ? 11.216 -7.230 -9.225 1.00 87.38 98 SER A CA 1
ATOM 756 C C . SER A 1 98 ? 10.649 -7.626 -10.586 1.00 87.38 98 SER A C 1
ATOM 758 O O . SER A 1 98 ? 11.318 -7.466 -11.599 1.00 87.38 98 SER A O 1
ATOM 760 N N . PHE A 1 99 ? 9.389 -8.059 -10.664 1.00 85.56 99 PHE A N 1
ATOM 761 C CA . PHE A 1 99 ? 8.779 -8.389 -11.963 1.00 85.56 99 PHE A CA 1
ATOM 762 C C . PHE A 1 99 ? 8.548 -7.170 -12.861 1.00 85.56 99 PHE A C 1
ATOM 764 O O . PHE A 1 99 ? 8.378 -7.306 -14.071 1.00 85.56 99 PHE A O 1
ATOM 771 N N . SER A 1 100 ? 8.581 -5.978 -12.277 1.00 86.38 100 SER A N 1
ATOM 772 C CA . SER A 1 100 ? 8.237 -4.721 -12.947 1.00 86.38 100 SER A CA 1
ATOM 773 C C . SER A 1 100 ? 9.449 -3.900 -13.342 1.00 86.38 100 SER A C 1
ATOM 775 O O . SER A 1 100 ? 9.315 -2.870 -14.004 1.00 86.38 100 SER A O 1
ATOM 777 N N . TYR A 1 101 ? 10.637 -4.351 -12.941 1.00 89.31 101 TYR A N 1
ATOM 778 C CA . TYR A 1 101 ? 11.859 -3.573 -13.028 1.00 89.31 101 TYR A CA 1
ATOM 779 C C . TYR A 1 101 ? 12.168 -3.120 -14.452 1.00 89.31 101 TYR A C 1
ATOM 781 O O . TYR A 1 101 ? 12.472 -1.955 -14.660 1.00 89.31 101 TYR A O 1
ATOM 789 N N . ALA A 1 102 ? 12.023 -3.999 -15.449 1.00 87.06 102 ALA A N 1
ATOM 790 C CA . ALA A 1 102 ? 12.285 -3.632 -16.841 1.00 87.06 102 ALA A CA 1
ATOM 791 C C . ALA A 1 102 ? 11.366 -2.494 -17.330 1.00 87.06 102 ALA A C 1
ATOM 793 O O . ALA A 1 102 ? 11.827 -1.593 -18.030 1.00 87.06 102 ALA A O 1
ATOM 794 N N . GLY A 1 103 ? 10.088 -2.506 -16.931 1.00 86.31 103 GLY A N 1
ATOM 795 C CA . GLY A 1 103 ? 9.131 -1.446 -17.257 1.00 86.31 103 GLY A CA 1
ATOM 796 C C . GLY A 1 103 ? 9.437 -0.138 -16.526 1.00 86.31 103 GLY A C 1
ATOM 797 O O . GLY A 1 103 ? 9.446 0.924 -17.144 1.00 86.31 103 GLY A O 1
ATOM 798 N N . LEU A 1 104 ? 9.770 -0.215 -15.235 1.00 86.88 104 LEU A N 1
ATOM 799 C CA . LEU A 1 104 ? 10.178 0.946 -14.437 1.00 86.88 104 LEU A CA 1
ATOM 800 C C . LEU A 1 104 ? 11.469 1.579 -14.971 1.00 86.88 104 LEU A C 1
ATOM 802 O O . LEU A 1 104 ? 11.535 2.794 -15.153 1.00 86.88 104 LEU A O 1
ATOM 806 N N . TYR A 1 105 ? 12.467 0.757 -15.287 1.00 88.12 105 TYR A N 1
ATOM 807 C CA . TYR A 1 105 ? 13.749 1.201 -15.821 1.00 88.12 105 TYR A CA 1
ATOM 808 C C . TYR A 1 105 ? 13.598 1.846 -17.204 1.00 88.12 105 TYR A C 1
ATOM 810 O O . TYR A 1 105 ? 14.205 2.888 -17.460 1.00 88.12 105 TYR A O 1
ATOM 818 N N . LYS A 1 106 ? 12.719 1.299 -18.060 1.00 87.31 106 LYS A N 1
ATOM 819 C CA . LYS A 1 106 ? 12.299 1.956 -19.306 1.00 87.31 106 LYS A CA 1
ATOM 820 C C . LYS A 1 106 ? 11.656 3.315 -19.027 1.00 87.31 106 LYS A C 1
ATOM 822 O O . LYS A 1 106 ? 12.023 4.291 -19.665 1.00 87.31 106 LYS A O 1
ATOM 827 N N . GLY A 1 107 ? 10.729 3.402 -18.072 1.00 84.50 107 GLY A N 1
ATOM 828 C CA . GLY A 1 107 ? 10.058 4.655 -17.714 1.00 84.50 107 GLY A CA 1
ATOM 829 C C . GLY A 1 107 ? 11.027 5.767 -17.299 1.00 84.50 107 GLY A C 1
ATOM 830 O O . GLY A 1 107 ? 10.873 6.908 -17.736 1.00 84.50 107 GLY A O 1
ATOM 831 N N . ILE A 1 108 ? 12.063 5.423 -16.526 1.00 85.50 108 ILE A N 1
ATOM 832 C CA . ILE A 1 108 ? 13.137 6.342 -16.101 1.00 85.50 108 ILE A CA 1
ATOM 833 C C . ILE A 1 108 ? 13.982 6.822 -17.296 1.00 85.50 108 ILE A C 1
ATOM 835 O O . ILE A 1 108 ? 14.403 7.979 -17.332 1.00 85.50 108 ILE A O 1
ATOM 839 N N . ASN A 1 109 ? 14.213 5.947 -18.276 1.00 85.75 109 ASN A N 1
ATOM 840 C CA . ASN A 1 109 ? 15.095 6.172 -19.428 1.00 85.75 109 ASN A CA 1
ATOM 841 C C . ASN A 1 109 ? 14.363 6.531 -20.730 1.00 85.75 109 ASN A C 1
ATOM 843 O O . ASN A 1 109 ? 14.980 6.614 -21.788 1.00 85.75 109 ASN A O 1
ATOM 847 N N . SER A 1 110 ? 13.052 6.748 -20.664 1.00 80.31 110 SER A N 1
ATOM 848 C CA . SER A 1 110 ? 12.209 6.986 -21.841 1.00 80.31 110 SER A CA 1
ATOM 849 C C . SER A 1 110 ? 12.655 8.195 -22.670 1.00 80.31 110 SER A C 1
ATOM 851 O O . SER A 1 110 ? 12.553 8.169 -23.889 1.00 80.31 110 SER A O 1
ATOM 853 N N . GLU A 1 111 ? 13.212 9.217 -22.021 1.00 78.25 111 GLU A N 1
ATOM 854 C CA . GLU A 1 111 ? 13.740 10.423 -22.673 1.00 78.25 111 GLU A CA 1
ATOM 855 C C . GLU A 1 111 ? 15.136 10.239 -23.288 1.00 78.25 111 GLU A C 1
ATOM 857 O O . GLU A 1 111 ? 15.538 11.039 -24.127 1.00 78.25 111 GLU A O 1
ATOM 862 N N . THR A 1 112 ? 15.914 9.245 -22.843 1.00 78.88 112 THR A N 1
ATOM 863 C CA . THR A 1 112 ? 17.301 9.058 -23.298 1.00 78.88 112 THR A CA 1
ATOM 864 C C . THR A 1 112 ? 17.409 8.086 -24.460 1.00 78.88 112 THR A C 1
ATOM 866 O O . THR A 1 112 ? 18.253 8.287 -25.331 1.00 78.88 112 THR A O 1
ATOM 869 N N . VAL A 1 113 ? 16.583 7.035 -24.490 1.00 74.69 113 VAL A N 1
ATOM 870 C CA . VAL A 1 113 ? 16.626 6.022 -25.553 1.00 74.69 113 VAL A CA 1
ATOM 871 C C . VAL A 1 113 ? 15.214 5.554 -25.905 1.00 74.69 113 VAL A C 1
ATOM 873 O O . VAL A 1 113 ? 14.692 4.594 -25.339 1.00 74.69 113 VAL A O 1
ATOM 876 N N . GLU A 1 114 ? 14.594 6.242 -26.864 1.00 71.88 114 GLU A N 1
ATOM 877 C CA . GLU A 1 114 ? 13.186 6.044 -27.235 1.00 71.88 114 GLU A CA 1
ATOM 878 C C . GLU A 1 114 ? 12.937 4.721 -27.991 1.00 71.88 114 GLU A C 1
ATOM 880 O O . GLU A 1 114 ? 11.900 4.080 -27.815 1.00 71.88 114 GLU A O 1
ATOM 885 N N . SER A 1 115 ? 13.912 4.259 -28.785 1.00 79.12 115 SER A N 1
ATOM 886 C CA . SER A 1 115 ? 13.815 3.040 -29.605 1.00 79.12 115 SER A CA 1
ATOM 887 C C . SER A 1 115 ? 14.289 1.759 -28.909 1.00 79.12 115 SER A C 1
ATOM 889 O O . SER A 1 115 ? 14.065 0.662 -29.431 1.00 79.12 115 SER A O 1
ATOM 891 N N . ALA A 1 116 ? 14.930 1.857 -27.739 1.00 82.75 116 ALA A N 1
ATOM 892 C CA . ALA A 1 116 ? 15.475 0.684 -27.067 1.00 82.75 116 ALA A CA 1
ATOM 893 C C . ALA A 1 116 ? 14.373 -0.191 -26.464 1.00 82.75 116 ALA A C 1
ATOM 895 O O . ALA A 1 116 ? 13.445 0.269 -25.791 1.00 82.75 116 ALA A O 1
ATOM 896 N N . THR A 1 117 ? 14.517 -1.503 -26.649 1.00 85.62 117 THR A N 1
ATOM 897 C CA . THR A 1 117 ? 13.647 -2.477 -25.984 1.00 85.62 117 THR A CA 1
ATOM 898 C C . THR A 1 117 ? 14.276 -2.935 -24.675 1.00 85.62 117 THR A C 1
ATOM 900 O O . THR A 1 117 ? 15.458 -3.277 -24.625 1.00 85.62 117 THR A O 1
ATOM 903 N N . PHE A 1 118 ? 13.467 -2.964 -23.615 1.00 88.75 118 PHE A N 1
ATOM 904 C CA . PHE A 1 118 ? 13.874 -3.373 -22.273 1.00 88.75 118 PHE A CA 1
ATOM 905 C C . PHE A 1 118 ? 13.165 -4.675 -21.909 1.00 88.75 118 PHE A C 1
ATOM 907 O O . PHE A 1 118 ? 11.940 -4.772 -22.000 1.00 88.75 118 PHE A O 1
ATOM 914 N N . ARG A 1 119 ? 13.929 -5.690 -21.506 1.00 89.69 119 ARG A N 1
ATOM 915 C CA . ARG A 1 119 ? 13.406 -6.996 -21.083 1.00 89.69 119 ARG A CA 1
ATOM 916 C C . ARG A 1 119 ? 13.967 -7.389 -19.728 1.00 89.69 119 ARG A C 1
ATOM 918 O O . ARG A 1 119 ? 15.085 -7.008 -19.389 1.00 89.69 119 ARG A O 1
ATOM 925 N N . LEU A 1 120 ? 13.202 -8.179 -18.976 1.00 88.88 120 LEU A N 1
ATOM 926 C CA . LEU A 1 120 ? 13.673 -8.724 -17.707 1.00 88.88 120 LEU A CA 1
ATOM 927 C C . LEU A 1 120 ? 14.885 -9.637 -17.947 1.00 88.88 120 LEU A C 1
ATOM 929 O O . LEU A 1 120 ? 14.854 -10.508 -18.820 1.00 88.88 120 LEU A O 1
ATOM 933 N N . GLY A 1 121 ? 15.948 -9.432 -17.179 1.00 88.69 121 GLY A N 1
ATOM 934 C CA . GLY A 1 121 ? 17.090 -10.334 -17.131 1.00 88.69 121 GLY A CA 1
ATOM 935 C C . GLY A 1 121 ? 16.785 -11.557 -16.265 1.00 88.69 121 GLY A C 1
ATOM 936 O O . GLY A 1 121 ? 16.000 -11.493 -15.318 1.00 88.69 121 GLY A O 1
ATOM 937 N N . TRP A 1 122 ? 17.408 -12.693 -16.583 1.00 86.56 122 TRP A N 1
ATOM 938 C CA . TRP A 1 122 ? 17.170 -13.953 -15.868 1.00 86.56 122 TRP A CA 1
ATOM 939 C C . TRP A 1 122 ? 17.597 -13.895 -14.396 1.00 86.56 122 TRP A C 1
ATOM 941 O O . TRP A 1 122 ? 16.991 -14.565 -13.561 1.00 86.56 122 TRP A O 1
ATOM 951 N N . GLY A 1 123 ? 18.591 -13.065 -14.064 1.00 86.75 123 GLY A N 1
ATOM 952 C CA . GLY A 1 123 ? 19.049 -12.850 -12.695 1.00 86.75 123 GLY A CA 1
ATOM 953 C C . GLY A 1 123 ? 17.933 -12.340 -11.797 1.00 86.75 123 GLY A C 1
ATOM 954 O O . GLY A 1 123 ? 17.750 -12.834 -10.686 1.00 86.75 123 GLY A O 1
ATOM 955 N N . LEU A 1 124 ? 17.105 -11.435 -12.324 1.00 86.06 124 LEU A N 1
ATOM 956 C CA . LEU A 1 124 ? 15.974 -10.886 -11.588 1.00 86.06 124 LEU A CA 1
ATOM 957 C C . LEU A 1 124 ? 14.816 -11.885 -11.431 1.00 86.06 124 LEU A C 1
ATOM 959 O O . LEU A 1 124 ? 14.098 -11.837 -10.437 1.00 86.06 124 LEU A O 1
ATOM 963 N N . ILE A 1 125 ? 14.660 -12.829 -12.364 1.00 85.88 125 ILE A N 1
ATOM 964 C CA . ILE A 1 125 ? 13.684 -13.927 -12.238 1.00 85.88 125 ILE A CA 1
ATOM 965 C C . ILE A 1 125 ? 14.090 -14.862 -11.095 1.00 85.88 125 ILE A C 1
ATOM 967 O O . ILE A 1 125 ? 13.261 -15.218 -10.253 1.00 85.88 125 ILE A O 1
ATOM 971 N N . VAL A 1 126 ? 15.371 -15.242 -11.044 1.00 86.69 126 VAL A N 1
ATOM 972 C CA . VAL A 1 126 ? 15.922 -16.070 -9.960 1.00 86.69 126 VAL A CA 1
ATOM 973 C C . VAL A 1 126 ? 15.773 -15.345 -8.625 1.00 86.69 126 VAL A C 1
ATOM 975 O O . VAL A 1 126 ? 15.233 -15.914 -7.678 1.00 86.69 126 VAL A O 1
ATOM 978 N N . TYR A 1 127 ? 16.163 -14.071 -8.579 1.00 87.50 127 TYR A N 1
ATOM 979 C CA . TYR A 1 127 ? 15.979 -13.204 -7.422 1.00 87.50 127 TYR A CA 1
ATOM 980 C C . TYR A 1 127 ? 14.518 -13.190 -6.941 1.00 87.50 127 TYR A C 1
ATOM 982 O O . TYR A 1 127 ? 14.244 -13.495 -5.781 1.00 87.50 127 TYR A O 1
ATOM 990 N N . ALA A 1 128 ? 13.564 -12.903 -7.834 1.00 86.56 128 ALA A N 1
ATOM 991 C CA . ALA A 1 128 ? 12.149 -12.815 -7.483 1.00 86.56 128 ALA A CA 1
ATOM 992 C C . ALA A 1 128 ? 11.614 -14.154 -6.958 1.00 86.56 128 ALA A C 1
ATOM 994 O O . ALA A 1 128 ? 10.854 -14.182 -5.992 1.00 86.56 128 ALA A O 1
ATOM 995 N N . SER A 1 129 ? 12.069 -15.266 -7.539 1.00 86.56 129 SER A N 1
ATOM 996 C CA . SER A 1 129 ? 11.717 -16.617 -7.091 1.00 86.56 129 SER A CA 1
ATOM 997 C C . SER A 1 129 ? 12.204 -16.888 -5.664 1.00 86.56 129 SER A C 1
ATOM 999 O O . SER A 1 129 ? 11.450 -17.410 -4.843 1.00 86.56 129 SER A O 1
ATOM 1001 N N . LEU A 1 130 ? 13.434 -16.483 -5.332 1.00 85.38 130 LEU A N 1
ATOM 1002 C CA . LEU A 1 130 ? 13.974 -16.605 -3.974 1.00 85.38 130 LEU A CA 1
ATOM 1003 C C . LEU A 1 130 ? 13.206 -15.729 -2.976 1.00 85.38 130 LEU A C 1
ATOM 1005 O O . LEU A 1 130 ? 12.875 -16.190 -1.886 1.00 85.38 130 LEU A O 1
ATOM 1009 N N . VAL A 1 131 ? 12.861 -14.494 -3.351 1.00 85.06 131 VAL A N 1
ATOM 1010 C CA . VAL A 1 131 ? 12.057 -13.599 -2.501 1.00 85.06 131 VAL A CA 1
ATOM 1011 C C . VAL A 1 131 ? 10.648 -14.160 -2.274 1.00 85.06 131 VAL A C 1
ATOM 1013 O O . VAL A 1 131 ? 10.127 -14.057 -1.163 1.00 85.06 131 VAL A O 1
ATOM 1016 N N . ILE A 1 132 ? 10.043 -14.810 -3.273 1.00 86.94 132 ILE A N 1
ATOM 1017 C CA . ILE A 1 132 ? 8.751 -15.499 -3.131 1.00 86.94 132 ILE A CA 1
ATOM 1018 C C . ILE A 1 132 ? 8.833 -16.645 -2.112 1.00 86.94 132 ILE A C 1
ATOM 1020 O O . ILE A 1 132 ? 7.910 -16.820 -1.317 1.00 86.94 132 ILE A O 1
ATOM 1024 N N . LEU A 1 133 ? 9.929 -17.407 -2.069 1.00 83.44 133 LEU A N 1
ATOM 1025 C CA . LEU A 1 133 ? 10.106 -18.437 -1.037 1.00 83.44 133 LEU A CA 1
ATOM 1026 C C . LEU A 1 133 ? 10.122 -17.820 0.369 1.00 83.44 133 LEU A C 1
ATOM 1028 O O . LEU A 1 133 ? 9.474 -18.341 1.281 1.00 83.44 133 LEU A O 1
ATOM 1032 N N . THR A 1 134 ? 10.781 -16.670 0.534 1.00 78.56 134 THR A N 1
ATOM 1033 C CA . THR A 1 134 ? 10.737 -15.898 1.784 1.00 78.56 134 THR A CA 1
ATOM 1034 C C . THR A 1 134 ? 9.323 -15.405 2.095 1.00 78.56 134 THR A C 1
ATOM 1036 O O . THR A 1 134 ? 8.891 -15.449 3.247 1.00 78.56 134 THR A O 1
ATOM 1039 N N . LEU A 1 135 ? 8.573 -14.967 1.078 1.00 83.75 135 LEU A N 1
ATOM 1040 C CA . LEU A 1 135 ? 7.183 -14.544 1.233 1.00 83.75 135 LEU A CA 1
ATOM 1041 C C . LEU A 1 135 ? 6.318 -15.675 1.789 1.00 83.75 135 LEU A C 1
ATOM 1043 O O . LEU A 1 135 ? 5.570 -15.440 2.732 1.00 83.75 135 LEU A O 1
ATOM 1047 N N . PHE A 1 136 ? 6.441 -16.896 1.262 1.00 82.56 136 PHE A N 1
ATOM 1048 C CA . PHE A 1 136 ? 5.686 -18.048 1.765 1.00 82.56 136 PHE A CA 1
ATOM 1049 C C . PHE A 1 136 ? 5.989 -18.356 3.233 1.00 82.56 136 PHE A C 1
ATOM 1051 O O . PHE A 1 136 ? 5.074 -18.676 3.993 1.00 82.56 136 PHE A O 1
ATOM 1058 N N . TYR A 1 137 ? 7.250 -18.215 3.649 1.00 77.62 137 TYR A N 1
ATOM 1059 C CA . TYR A 1 137 ? 7.636 -18.362 5.050 1.00 77.62 137 TYR A CA 1
ATOM 1060 C C . TYR A 1 137 ? 6.931 -17.332 5.949 1.00 77.62 137 TYR A C 1
ATOM 1062 O O . TYR A 1 137 ? 6.299 -17.714 6.938 1.00 77.62 137 TYR A O 1
ATOM 1070 N N . TYR A 1 138 ? 6.975 -16.044 5.584 1.00 76.12 138 TYR A N 1
ATOM 1071 C CA . TYR A 1 138 ? 6.293 -14.989 6.343 1.00 76.12 138 TYR A CA 1
ATOM 1072 C C . TYR A 1 138 ? 4.778 -15.159 6.331 1.00 76.12 138 TYR A C 1
ATOM 1074 O O . TYR A 1 138 ? 4.146 -15.041 7.377 1.00 76.12 138 TYR A O 1
ATOM 1082 N N . LEU A 1 139 ? 4.198 -15.470 5.171 1.00 80.56 139 LEU A N 1
ATOM 1083 C CA . LEU A 1 139 ? 2.760 -15.633 5.009 1.00 80.56 139 LEU A CA 1
ATOM 1084 C C . LEU A 1 139 ? 2.233 -16.733 5.930 1.00 80.56 139 LEU A C 1
ATOM 1086 O O . LEU A 1 139 ? 1.242 -16.518 6.619 1.00 80.56 139 LEU A O 1
ATOM 1090 N N . ARG A 1 140 ? 2.927 -17.874 6.005 1.00 79.75 140 ARG A N 1
ATOM 1091 C CA . ARG A 1 140 ? 2.561 -18.955 6.922 1.00 79.75 140 ARG A CA 1
ATOM 1092 C C . ARG A 1 140 ? 2.548 -18.484 8.377 1.00 79.75 140 ARG A C 1
ATOM 1094 O O . ARG A 1 140 ? 1.526 -18.625 9.038 1.00 79.75 140 ARG A O 1
ATOM 1101 N N . SER A 1 141 ? 3.655 -17.911 8.855 1.00 73.31 141 SER A N 1
ATOM 1102 C CA . SER A 1 141 ? 3.762 -17.449 10.248 1.00 73.31 141 SER A CA 1
ATOM 1103 C C . SER A 1 141 ? 2.691 -16.414 10.590 1.00 73.31 141 SER A C 1
ATOM 1105 O O . SER A 1 141 ? 2.173 -16.391 11.699 1.00 73.31 141 SER A O 1
ATOM 1107 N N . ILE A 1 142 ? 2.369 -15.543 9.639 1.00 75.56 142 ILE A N 1
ATOM 1108 C CA . ILE A 1 142 ? 1.444 -14.436 9.844 1.00 75.56 142 ILE A CA 1
ATOM 1109 C C . ILE A 1 142 ? -0.013 -14.895 9.810 1.00 75.56 142 ILE A C 1
ATOM 1111 O O . ILE A 1 142 ? -0.820 -14.367 10.575 1.00 75.56 142 ILE A O 1
ATOM 1115 N N . LEU A 1 143 ? -0.367 -15.843 8.940 1.00 79.38 143 LEU A N 1
ATOM 1116 C CA . LEU A 1 143 ? -1.721 -16.394 8.886 1.00 79.38 143 LEU A CA 1
ATOM 1117 C C . LEU A 1 143 ? -2.055 -17.182 10.157 1.00 79.38 143 LEU A C 1
ATOM 1119 O O . LEU A 1 143 ? -3.167 -17.041 10.657 1.00 79.38 143 LEU A O 1
ATOM 1123 N N . GLU A 1 144 ? -1.085 -17.918 10.713 1.00 78.62 144 GLU A N 1
ATOM 1124 C CA . GLU A 1 144 ? -1.221 -18.595 12.014 1.00 78.62 144 GLU A CA 1
ATOM 1125 C C . GLU A 1 144 ? -1.527 -17.585 13.147 1.00 78.62 144 GLU A C 1
ATOM 1127 O O . GLU A 1 144 ? -2.358 -17.848 14.010 1.00 78.62 144 GLU A O 1
A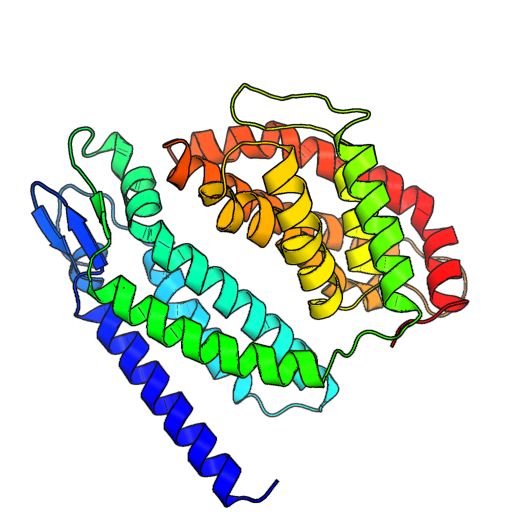TOM 1132 N N . ASP A 1 145 ? -0.937 -16.383 13.110 1.00 77.19 145 ASP A N 1
ATOM 1133 C CA . ASP A 1 145 ? -1.150 -15.332 14.123 1.00 77.19 145 ASP A CA 1
ATOM 1134 C C . ASP A 1 145 ? -2.386 -14.435 13.876 1.00 77.19 145 ASP A C 1
ATOM 1136 O O . ASP A 1 145 ? -2.690 -13.547 14.689 1.00 77.19 145 ASP A O 1
ATOM 1140 N N . ASN A 1 146 ? -3.061 -14.570 12.730 1.00 82.75 146 ASN A N 1
ATOM 1141 C CA . ASN A 1 146 ? -4.137 -13.672 12.291 1.00 82.75 146 ASN A CA 1
ATOM 1142 C C . ASN A 1 146 ? -5.346 -14.432 11.739 1.00 82.75 146 ASN A C 1
ATOM 1144 O O . ASN A 1 146 ? -5.909 -14.050 10.711 1.00 82.75 146 ASN A O 1
ATOM 1148 N N . GLU A 1 147 ? -5.776 -15.469 12.453 1.00 85.50 147 GLU A N 1
ATOM 1149 C CA . GLU A 1 147 ? -6.993 -16.204 12.121 1.00 85.50 147 GLU A CA 1
ATOM 1150 C C . GLU A 1 147 ? -8.215 -15.274 12.061 1.00 85.50 147 GLU A C 1
ATOM 1152 O O . GLU A 1 147 ? -8.404 -14.382 12.899 1.00 85.50 147 GLU A O 1
ATOM 1157 N N . PHE A 1 148 ? -9.043 -15.470 11.034 1.00 88.50 148 PHE A N 1
ATOM 1158 C CA . PHE A 1 148 ? -10.305 -14.757 10.878 1.00 88.50 148 PHE A CA 1
ATOM 1159 C C . PHE A 1 148 ? -11.392 -15.478 11.667 1.00 88.50 148 PHE A C 1
ATOM 1161 O O . PHE A 1 148 ? -11.680 -16.650 11.425 1.00 88.50 148 PHE A O 1
ATOM 1168 N N . THR A 1 149 ? -12.043 -14.769 12.581 1.00 91.12 149 THR A N 1
ATOM 1169 C CA . THR A 1 149 ? -13.197 -15.315 13.293 1.00 91.12 149 THR A CA 1
ATOM 1170 C C . THR A 1 149 ? -14.434 -15.332 12.396 1.00 91.12 149 THR A C 1
ATOM 1172 O O . THR A 1 149 ? -14.585 -14.516 11.482 1.00 91.12 149 THR A O 1
ATOM 1175 N N . VAL A 1 150 ? -15.392 -16.204 12.722 1.00 91.75 150 VAL A N 1
ATOM 1176 C CA . VAL A 1 150 ? -16.689 -16.309 12.023 1.00 91.75 150 VAL A CA 1
ATOM 1177 C C . VAL A 1 150 ? -17.446 -14.976 11.992 1.00 91.75 150 VAL A C 1
ATOM 1179 O O . VAL A 1 150 ? -18.245 -14.741 11.093 1.00 91.75 150 VAL A O 1
ATOM 1182 N N . ARG A 1 151 ? -17.183 -14.076 12.946 1.00 90.94 151 ARG A N 1
ATOM 1183 C CA . ARG A 1 151 ? -17.777 -12.738 12.997 1.00 90.94 151 ARG A CA 1
ATOM 1184 C C . ARG A 1 151 ? -17.091 -11.741 12.060 1.00 90.94 151 ARG A C 1
ATOM 1186 O O . ARG A 1 151 ? -17.759 -10.890 11.481 1.00 90.94 151 ARG A O 1
ATOM 1193 N N . GLU A 1 152 ? -15.772 -11.822 11.939 1.00 93.81 152 GLU A N 1
ATOM 1194 C CA . GLU A 1 152 ? -14.984 -10.885 11.134 1.00 93.81 152 GLU A CA 1
ATOM 1195 C C . GLU A 1 152 ? -15.224 -11.079 9.636 1.00 93.81 152 GLU A C 1
ATOM 1197 O O . GLU A 1 152 ? -15.281 -10.100 8.898 1.00 93.81 152 GLU A O 1
ATOM 1202 N N . ILE A 1 153 ? -15.409 -12.325 9.194 1.00 94.25 153 ILE A N 1
ATOM 1203 C CA . ILE A 1 153 ? -15.641 -12.670 7.784 1.00 94.25 153 ILE A CA 1
ATOM 1204 C C . ILE A 1 153 ? -16.854 -11.927 7.186 1.00 94.25 153 ILE A C 1
ATOM 1206 O O . ILE A 1 153 ? -16.668 -11.222 6.192 1.00 94.25 153 ILE A O 1
ATOM 1210 N N . PRO A 1 154 ? -18.082 -12.018 7.743 1.00 95.56 154 PRO A N 1
ATOM 1211 C CA . PRO A 1 154 ? -19.235 -11.308 7.195 1.00 95.56 154 PRO A CA 1
ATOM 1212 C C . PRO A 1 154 ? -19.099 -9.788 7.327 1.00 95.56 154 PRO A C 1
ATOM 1214 O O . PRO A 1 154 ? -19.547 -9.058 6.450 1.00 95.56 154 PRO A O 1
ATOM 1217 N N . GLU A 1 155 ? -18.450 -9.293 8.383 1.00 95.38 155 GLU A N 1
ATOM 1218 C CA . GLU A 1 155 ? -18.201 -7.862 8.546 1.00 95.38 155 GLU A CA 1
ATOM 1219 C C . GLU A 1 155 ? -17.280 -7.312 7.445 1.00 95.38 155 GLU A C 1
ATOM 1221 O O . GLU A 1 155 ? -17.599 -6.299 6.820 1.00 95.38 155 GLU A O 1
ATOM 1226 N N . LEU A 1 156 ? -16.186 -8.017 7.143 1.00 96.62 156 LEU A N 1
ATOM 1227 C CA . LEU A 1 156 ? -15.317 -7.716 6.005 1.00 96.62 156 LEU A CA 1
ATOM 1228 C C . LEU A 1 156 ? -16.080 -7.802 4.683 1.00 96.62 156 LEU A C 1
ATOM 1230 O O . LEU A 1 156 ? -15.969 -6.891 3.867 1.00 96.62 156 LEU A O 1
ATOM 1234 N N . ALA A 1 157 ? -16.886 -8.849 4.484 1.00 97.06 157 ALA A N 1
ATOM 1235 C CA . ALA A 1 157 ? -17.673 -9.027 3.268 1.00 97.06 157 ALA A CA 1
ATOM 1236 C C . ALA A 1 157 ? -18.658 -7.869 3.033 1.00 97.06 157 ALA A C 1
ATOM 1238 O O . ALA A 1 157 ? -18.763 -7.385 1.907 1.00 97.06 157 ALA A O 1
ATOM 1239 N N . ILE A 1 158 ? -19.325 -7.372 4.083 1.00 97.44 158 ILE A N 1
ATOM 1240 C CA . ILE A 1 158 ? -20.226 -6.211 3.998 1.00 97.44 158 ILE A CA 1
ATOM 1241 C C . ILE A 1 158 ? -19.457 -4.959 3.566 1.00 97.44 158 ILE A C 1
ATOM 1243 O O . ILE A 1 158 ? -19.905 -4.252 2.663 1.00 97.44 158 ILE A O 1
ATOM 1247 N N . PHE A 1 159 ? -18.296 -4.681 4.166 1.00 97.62 159 PHE A N 1
ATOM 1248 C CA . PHE A 1 159 ? -17.502 -3.512 3.782 1.00 97.62 159 PHE A CA 1
ATOM 1249 C C . PHE A 1 159 ? -16.907 -3.634 2.377 1.00 97.62 159 PHE A C 1
ATOM 1251 O O . PHE A 1 159 ? -16.869 -2.640 1.657 1.00 97.62 159 PHE A O 1
ATOM 1258 N N . ILE A 1 160 ? -16.490 -4.831 1.960 1.00 98.19 160 ILE A N 1
ATOM 1259 C CA . ILE A 1 160 ? -16.015 -5.093 0.596 1.00 98.19 160 ILE A CA 1
ATOM 1260 C C . ILE A 1 160 ? -17.152 -4.880 -0.408 1.00 98.19 160 ILE A C 1
ATOM 1262 O O . ILE A 1 160 ? -16.963 -4.168 -1.390 1.00 98.19 160 ILE A O 1
ATOM 1266 N N . ALA A 1 161 ? -18.341 -5.431 -0.150 1.00 97.44 161 ALA A N 1
ATOM 1267 C CA . ALA A 1 161 ? -19.506 -5.230 -1.008 1.00 97.44 161 ALA A CA 1
ATOM 1268 C C . ALA A 1 161 ? -19.886 -3.745 -1.097 1.00 97.44 161 ALA A C 1
ATOM 1270 O O . ALA A 1 161 ? -20.135 -3.234 -2.187 1.00 97.44 161 ALA A O 1
ATOM 1271 N N . LEU A 1 162 ? -19.853 -3.027 0.030 1.00 97.00 162 LEU A N 1
ATOM 1272 C CA . LEU A 1 162 ? -20.081 -1.585 0.059 1.00 97.00 162 LEU A CA 1
ATOM 1273 C C . LEU A 1 162 ? -19.024 -0.822 -0.754 1.00 97.00 162 LEU A C 1
ATOM 1275 O O . LEU A 1 162 ? -19.381 0.105 -1.473 1.00 97.00 162 LEU A O 1
ATOM 1279 N N . ALA A 1 163 ? -17.748 -1.212 -0.675 1.00 97.06 163 ALA A N 1
ATOM 1280 C CA . ALA A 1 163 ? -16.678 -0.623 -1.478 1.00 97.06 163 ALA A CA 1
ATOM 1281 C C . ALA A 1 163 ? -16.934 -0.801 -2.974 1.00 97.06 163 ALA A C 1
ATOM 1283 O O . ALA A 1 163 ? -16.877 0.177 -3.709 1.00 97.06 163 ALA A O 1
ATOM 1284 N N . VAL A 1 164 ? -17.305 -2.012 -3.397 1.00 95.56 164 VAL A N 1
ATOM 1285 C CA . VAL A 1 164 ? -17.640 -2.309 -4.796 1.00 95.56 164 VAL A CA 1
ATOM 1286 C C . VAL A 1 164 ? -18.816 -1.450 -5.269 1.00 95.56 164 VAL A C 1
ATOM 1288 O O . VAL A 1 164 ? -18.727 -0.813 -6.313 1.00 95.56 164 VAL A O 1
ATOM 1291 N N . VAL A 1 165 ? -19.900 -1.365 -4.491 1.00 94.81 165 VAL A N 1
ATOM 1292 C CA . VAL A 1 165 ? -21.074 -0.543 -4.845 1.00 94.81 165 VAL A CA 1
ATOM 1293 C C . VAL A 1 165 ? -20.708 0.940 -4.959 1.00 94.81 165 VAL A C 1
ATOM 1295 O O . VAL A 1 165 ? -21.085 1.600 -5.928 1.00 94.81 165 VAL A O 1
ATOM 1298 N N . LEU A 1 166 ? -19.950 1.458 -3.990 1.00 94.38 166 LEU A N 1
ATOM 1299 C CA . LEU A 1 166 ? -19.518 2.856 -3.959 1.00 94.38 166 LEU A CA 1
ATOM 1300 C C . LEU A 1 166 ? -18.448 3.187 -5.001 1.00 94.38 166 LEU A C 1
ATOM 1302 O O . LEU A 1 166 ? -18.227 4.369 -5.272 1.00 94.38 166 LEU A O 1
ATOM 1306 N N . ASP A 1 167 ? -17.797 2.179 -5.584 1.00 90.81 167 ASP A N 1
ATOM 1307 C CA . ASP A 1 167 ? -16.945 2.386 -6.747 1.00 90.81 167 ASP A CA 1
ATOM 1308 C C . ASP A 1 167 ? -17.757 2.621 -8.023 1.00 90.81 167 ASP A C 1
ATOM 1310 O O . ASP A 1 167 ? -17.321 3.381 -8.881 1.00 90.81 167 ASP A O 1
ATOM 1314 N N . PHE A 1 168 ? -18.961 2.050 -8.139 1.00 86.25 168 PHE A N 1
ATOM 1315 C CA . PHE A 1 168 ? -19.846 2.298 -9.280 1.00 86.25 168 PHE A CA 1
ATOM 1316 C C . PHE A 1 168 ? -20.654 3.592 -9.145 1.00 86.25 168 PHE A C 1
ATOM 1318 O O . PHE A 1 168 ? -20.874 4.274 -10.149 1.00 86.25 168 PHE A O 1
ATOM 1325 N N . VAL A 1 169 ? -21.109 3.942 -7.935 1.00 83.25 169 VAL A N 1
ATOM 1326 C CA . VAL A 1 169 ? -22.006 5.089 -7.712 1.00 83.25 169 VAL A CA 1
ATOM 1327 C C . VAL A 1 169 ? -21.656 5.829 -6.409 1.00 83.25 169 VAL A C 1
ATOM 1329 O O . VAL A 1 169 ? -21.840 5.257 -5.333 1.00 83.25 169 VAL A O 1
ATOM 1332 N N . PRO A 1 170 ? -21.236 7.115 -6.447 1.00 76.44 170 PRO A N 1
ATOM 1333 C CA . PRO A 1 170 ? -20.911 7.944 -7.615 1.00 76.44 170 PRO A CA 1
ATOM 1334 C C . PRO A 1 170 ? -19.475 7.697 -8.127 1.00 76.44 170 PRO A C 1
ATOM 1336 O O . PRO A 1 170 ? -18.526 7.767 -7.348 1.00 76.44 170 PRO A O 1
ATOM 1339 N N . LYS A 1 171 ? -19.302 7.472 -9.442 1.00 83.12 171 LYS A N 1
ATOM 1340 C CA . LYS A 1 171 ? -17.985 7.345 -10.101 1.00 83.12 171 LYS A CA 1
ATOM 1341 C C . LYS A 1 171 ? -17.749 8.508 -11.060 1.00 83.12 171 LYS A C 1
ATOM 1343 O O . LYS A 1 171 ? -18.384 8.590 -12.109 1.00 83.12 171 LYS A O 1
ATOM 1348 N N . ILE A 1 172 ? -16.807 9.388 -10.731 1.00 87.25 172 ILE A N 1
ATOM 1349 C CA . ILE A 1 172 ? -16.339 10.442 -11.638 1.00 87.25 172 ILE A CA 1
ATOM 1350 C C . ILE A 1 172 ? -15.045 9.952 -12.278 1.00 87.25 172 ILE A C 1
ATOM 1352 O O . ILE A 1 172 ? -14.013 9.876 -11.613 1.00 87.25 172 ILE A O 1
ATOM 1356 N N . ARG A 1 173 ? -15.094 9.583 -13.560 1.00 85.06 173 ARG A N 1
ATOM 1357 C CA . ARG A 1 173 ? -13.913 9.108 -14.294 1.00 85.06 173 ARG A CA 1
ATOM 1358 C C . ARG A 1 173 ? -13.005 10.278 -14.670 1.00 85.06 173 ARG A C 1
ATOM 1360 O O . ARG A 1 173 ? -13.477 11.301 -15.156 1.00 85.06 173 ARG A O 1
ATOM 1367 N N . ILE A 1 174 ? -11.707 10.094 -14.469 1.00 82.75 174 ILE A N 1
ATOM 1368 C CA . ILE A 1 174 ? -10.644 11.036 -14.800 1.00 82.75 174 ILE A CA 1
ATOM 1369 C C . ILE A 1 174 ? -9.725 10.348 -15.810 1.00 82.75 174 ILE A C 1
ATOM 1371 O O . ILE A 1 174 ? -8.957 9.459 -15.459 1.00 82.75 174 ILE A O 1
ATOM 1375 N N . GLY A 1 175 ? -9.814 10.773 -17.071 1.00 75.12 175 GLY A N 1
ATOM 1376 C CA . GLY A 1 175 ? -9.016 10.220 -18.166 1.00 75.12 175 GLY A CA 1
ATOM 1377 C C . GLY A 1 175 ? -9.478 8.847 -18.669 1.00 75.12 175 GLY A C 1
ATOM 1378 O O . GLY A 1 175 ? -10.462 8.275 -18.200 1.00 75.12 175 GLY A O 1
ATOM 1379 N N . ALA A 1 176 ? -8.769 8.345 -19.682 1.00 67.94 176 ALA A N 1
ATOM 1380 C CA . ALA A 1 176 ? -9.092 7.091 -20.368 1.00 67.94 176 ALA A CA 1
ATOM 1381 C C . ALA A 1 176 ? -8.440 5.850 -19.728 1.00 67.94 176 ALA A C 1
ATOM 1383 O O . ALA A 1 176 ? -8.891 4.735 -19.970 1.00 67.94 176 ALA A O 1
ATOM 1384 N N . THR A 1 177 ? -7.407 6.024 -18.899 1.00 69.94 177 THR A N 1
ATOM 1385 C CA . THR A 1 177 ? -6.608 4.936 -18.303 1.00 69.94 177 THR A CA 1
ATOM 1386 C C . THR A 1 177 ? -7.067 4.576 -16.884 1.00 69.94 177 THR A C 1
ATOM 1388 O O . THR A 1 177 ? -6.259 4.267 -16.015 1.00 69.94 177 THR A O 1
ATOM 1391 N N . GLY A 1 178 ? -8.375 4.656 -16.620 1.00 71.38 178 GLY A N 1
ATOM 1392 C CA . GLY A 1 178 ? -9.002 4.068 -15.428 1.00 71.38 178 GLY A CA 1
ATOM 1393 C C . GLY A 1 178 ? -8.991 4.871 -14.126 1.00 71.38 178 GLY A C 1
ATOM 1394 O O . GLY A 1 178 ? -9.487 4.371 -13.120 1.00 71.38 178 GLY A O 1
ATOM 1395 N N . GLY A 1 179 ? -8.515 6.119 -14.119 1.00 81.69 179 GLY A N 1
ATOM 1396 C CA . GLY A 1 179 ? -8.596 6.980 -12.940 1.00 81.69 179 GLY A CA 1
ATOM 1397 C C . GLY A 1 179 ? -10.044 7.333 -12.596 1.00 81.69 179 GLY A C 1
ATOM 1398 O O . GLY A 1 179 ? -10.844 7.656 -13.477 1.00 81.69 179 GLY A O 1
ATOM 1399 N N . SER A 1 180 ? -10.412 7.303 -11.314 1.00 85.38 180 SER A N 1
ATOM 1400 C CA . SER A 1 180 ? -11.725 7.789 -10.880 1.00 85.38 180 SER A CA 1
ATOM 1401 C C . SER A 1 180 ? -11.742 8.324 -9.458 1.00 85.38 180 SER A C 1
ATOM 1403 O O . SER A 1 180 ? -11.074 7.795 -8.571 1.00 85.38 180 SER A O 1
ATOM 1405 N N . ILE A 1 181 ? -12.568 9.345 -9.247 1.00 90.88 181 ILE A N 1
ATOM 1406 C CA . ILE A 1 181 ? -12.957 9.840 -7.931 1.00 90.88 181 ILE A CA 1
ATOM 1407 C C . ILE A 1 181 ? -14.275 9.150 -7.575 1.00 90.88 181 ILE A C 1
ATOM 1409 O O . ILE A 1 181 ? -15.286 9.340 -8.256 1.00 90.88 181 ILE A O 1
ATOM 1413 N N . SER A 1 182 ? -14.248 8.320 -6.538 1.00 89.38 182 SER A N 1
ATOM 1414 C CA . SER A 1 182 ? -15.413 7.584 -6.042 1.00 89.38 182 SER A CA 1
ATOM 1415 C C . SER A 1 182 ? -15.389 7.506 -4.517 1.00 89.38 182 SER A C 1
ATOM 1417 O O . SER A 1 182 ? -14.405 7.868 -3.863 1.00 89.38 182 SER A O 1
ATOM 1419 N N . LEU A 1 183 ? -16.485 7.030 -3.924 1.00 94.25 183 LEU A N 1
ATOM 1420 C CA . LEU A 1 183 ? -16.562 6.814 -2.478 1.00 94.25 183 LEU A CA 1
ATOM 1421 C C . LEU A 1 183 ? -15.961 5.470 -2.052 1.00 94.25 183 LEU A C 1
ATOM 1423 O O . LEU A 1 183 ? -15.987 5.153 -0.864 1.00 94.25 183 LEU A O 1
ATOM 1427 N N . THR A 1 184 ? -15.373 4.704 -2.979 1.00 95.88 184 THR A N 1
ATOM 1428 C CA . THR A 1 184 ? -14.827 3.372 -2.698 1.00 95.88 184 THR A CA 1
ATOM 1429 C C . THR A 1 184 ? -13.802 3.364 -1.573 1.00 95.88 184 THR A C 1
ATOM 1431 O O . THR A 1 184 ? -13.758 2.413 -0.801 1.00 95.88 184 THR A O 1
ATOM 1434 N N . MET A 1 185 ? -12.972 4.403 -1.448 1.00 96.75 185 MET A N 1
ATOM 1435 C CA . MET A 1 185 ? -11.900 4.406 -0.454 1.00 96.75 185 MET A CA 1
ATOM 1436 C C . MET A 1 185 ? -12.451 4.509 0.975 1.00 96.75 185 MET A C 1
ATOM 1438 O O . MET A 1 185 ? -11.796 4.046 1.902 1.00 96.75 185 MET A O 1
ATOM 1442 N N . VAL A 1 186 ? -13.665 5.038 1.174 1.00 97.50 186 VAL A N 1
ATOM 1443 C CA . VAL A 1 186 ? -14.280 5.178 2.505 1.00 97.50 186 VAL A CA 1
ATOM 1444 C C . VAL A 1 186 ? -14.425 3.819 3.209 1.00 97.50 186 VAL A C 1
ATOM 1446 O O . VAL A 1 186 ? -13.828 3.655 4.275 1.00 97.50 186 VAL A O 1
ATOM 1449 N N . PRO A 1 187 ? -15.141 2.818 2.657 1.00 97.81 187 PRO A N 1
ATOM 1450 C CA . PRO A 1 187 ? -15.229 1.494 3.272 1.00 97.81 187 PRO A CA 1
ATOM 1451 C C . PRO A 1 187 ? -13.881 0.769 3.358 1.00 97.81 187 PRO A C 1
ATOM 1453 O O . PRO A 1 187 ? -13.649 0.071 4.343 1.00 97.81 187 PRO A O 1
ATOM 1456 N N . LEU A 1 188 ? -12.954 0.973 2.414 1.00 98.38 188 LEU A N 1
ATOM 1457 C CA . LEU A 1 188 ? -11.612 0.376 2.503 1.00 98.38 188 LEU A CA 1
ATOM 1458 C C . LEU A 1 188 ? -10.829 0.917 3.709 1.00 98.38 188 LEU A C 1
ATOM 1460 O O . LEU A 1 188 ? -10.221 0.150 4.454 1.00 98.38 188 LEU A O 1
ATOM 1464 N N . PHE A 1 189 ? -10.898 2.223 3.974 1.00 98.50 189 PHE A N 1
ATOM 1465 C CA . PHE A 1 189 ? -10.306 2.792 5.184 1.00 98.50 189 PHE A CA 1
ATOM 1466 C C . PHE A 1 189 ? -11.041 2.362 6.456 1.00 98.50 189 PHE A C 1
ATOM 1468 O O . PHE A 1 189 ? -10.393 2.164 7.481 1.00 98.50 189 PHE A O 1
ATOM 1475 N N . ILE A 1 190 ? -12.362 2.151 6.416 1.00 97.88 190 ILE A N 1
ATOM 1476 C CA . ILE A 1 190 ? -13.084 1.559 7.554 1.00 97.88 190 ILE A CA 1
ATOM 1477 C C . ILE A 1 190 ? -12.531 0.162 7.860 1.00 97.88 190 ILE A C 1
ATOM 1479 O O . ILE A 1 190 ? -12.239 -0.115 9.022 1.00 97.88 190 ILE A O 1
ATOM 1483 N N . ILE A 1 191 ? -12.300 -0.681 6.846 1.00 97.81 191 ILE A N 1
ATOM 1484 C CA . ILE A 1 191 ? -11.636 -1.983 7.020 1.00 97.81 191 ILE A CA 1
ATOM 1485 C C . ILE A 1 191 ? -10.244 -1.790 7.643 1.00 97.81 191 ILE A C 1
ATOM 1487 O O . ILE A 1 191 ? -9.939 -2.407 8.664 1.00 97.81 191 ILE A O 1
ATOM 1491 N N . ALA A 1 192 ? -9.414 -0.895 7.100 1.00 97.50 192 ALA A N 1
ATOM 1492 C CA . ALA A 1 192 ? -8.074 -0.632 7.636 1.00 97.50 192 ALA A CA 1
ATOM 1493 C C . ALA A 1 192 ? -8.096 -0.153 9.102 1.00 97.50 192 ALA A C 1
ATOM 1495 O O . ALA A 1 192 ? -7.233 -0.522 9.891 1.00 97.50 192 ALA A O 1
ATOM 1496 N N . PHE A 1 193 ? -9.095 0.630 9.506 1.00 96.88 193 PHE A N 1
ATOM 1497 C CA . PHE A 1 193 ? -9.232 1.120 10.878 1.00 96.88 193 PHE A CA 1
ATOM 1498 C C . PHE A 1 193 ? -9.948 0.156 11.825 1.00 96.88 193 PHE A C 1
ATOM 1500 O O . PHE A 1 193 ? -9.891 0.330 13.048 1.00 96.88 193 PHE A O 1
ATOM 1507 N N . ARG A 1 194 ? -10.616 -0.864 11.292 1.00 94.81 194 ARG A N 1
ATOM 1508 C CA . ARG A 1 194 ? -11.340 -1.863 12.076 1.00 94.81 194 ARG A CA 1
ATOM 1509 C C . ARG A 1 194 ? -10.512 -3.122 12.321 1.00 94.81 194 ARG A C 1
ATOM 1511 O O . ARG A 1 194 ? -10.588 -3.678 13.412 1.00 94.81 194 ARG A O 1
ATOM 1518 N N . PHE A 1 195 ? -9.659 -3.498 11.374 1.00 94.00 195 PHE A N 1
ATOM 1519 C CA . PHE A 1 195 ? -8.832 -4.702 11.425 1.00 94.00 195 PHE A CA 1
ATOM 1520 C C . PHE A 1 195 ? -7.344 -4.367 11.555 1.00 94.00 195 PHE A C 1
ATOM 1522 O O . PHE A 1 195 ? -6.927 -3.216 11.444 1.00 94.00 195 PHE A O 1
ATOM 1529 N N . ASN A 1 196 ? -6.517 -5.358 11.882 1.00 91.56 196 ASN A N 1
ATOM 1530 C CA . ASN A 1 196 ? -5.067 -5.170 11.864 1.00 91.56 196 ASN A CA 1
ATOM 1531 C C . ASN A 1 196 ? -4.534 -5.115 10.418 1.00 91.56 196 ASN A C 1
ATOM 1533 O O . ASN A 1 196 ? -5.277 -5.351 9.458 1.00 91.56 196 ASN A O 1
ATOM 1537 N N . PHE A 1 197 ? -3.247 -4.796 10.266 1.00 92.12 197 PHE A N 1
ATOM 1538 C CA . PHE A 1 197 ? -2.614 -4.658 8.954 1.00 92.12 197 PHE A CA 1
ATOM 1539 C C . PHE A 1 197 ? -2.847 -5.876 8.057 1.00 92.12 197 PHE A C 1
ATOM 1541 O O . PHE A 1 197 ? -3.304 -5.729 6.932 1.00 92.12 197 PHE A O 1
ATOM 1548 N N . VAL A 1 198 ? -2.605 -7.079 8.571 1.00 90.06 198 VAL A N 1
ATOM 1549 C CA . VAL A 1 198 ? -2.673 -8.323 7.793 1.00 90.06 198 VAL A CA 1
ATOM 1550 C C . VAL A 1 198 ? -4.097 -8.602 7.339 1.00 90.06 198 VAL A C 1
ATOM 1552 O O . VAL A 1 198 ? -4.344 -8.777 6.148 1.00 90.06 198 VAL A O 1
ATOM 1555 N N . LYS A 1 199 ? -5.047 -8.601 8.280 1.00 92.88 199 LYS A N 1
ATOM 1556 C CA . LYS A 1 199 ? -6.457 -8.876 7.989 1.00 92.88 199 LYS A CA 1
ATOM 1557 C C . LYS A 1 199 ? -7.020 -7.858 6.999 1.00 92.88 199 LYS A C 1
ATOM 1559 O O . LYS A 1 199 ? -7.685 -8.239 6.039 1.00 92.88 199 LYS A O 1
ATOM 1564 N N . SER A 1 200 ? -6.706 -6.576 7.192 1.00 95.81 200 SER A N 1
ATOM 1565 C CA . SER A 1 200 ? -7.125 -5.533 6.255 1.00 95.81 200 SER A CA 1
ATOM 1566 C C . SER A 1 200 ? -6.438 -5.662 4.894 1.00 95.81 200 SER A C 1
ATOM 1568 O O . SER A 1 200 ? -7.111 -5.497 3.887 1.00 95.81 200 SER A O 1
ATOM 1570 N N . PHE A 1 201 ? -5.146 -5.999 4.830 1.00 95.56 201 PHE A N 1
ATOM 1571 C CA . PHE A 1 201 ? -4.419 -6.135 3.563 1.00 95.56 201 PHE A CA 1
ATOM 1572 C C . PHE A 1 201 ? -4.966 -7.299 2.737 1.00 95.56 201 PHE A C 1
ATOM 1574 O O . PHE A 1 201 ? -5.184 -7.158 1.538 1.00 95.56 201 PHE A O 1
ATOM 1581 N N . LEU A 1 202 ? -5.251 -8.435 3.375 1.00 94.19 202 LEU A N 1
ATOM 1582 C CA . LEU A 1 202 ? -5.881 -9.576 2.711 1.00 94.19 202 LEU A CA 1
ATOM 1583 C C . LEU A 1 202 ? -7.294 -9.225 2.229 1.00 94.19 202 LEU A C 1
ATOM 1585 O O . LEU A 1 202 ? -7.644 -9.501 1.085 1.00 94.19 202 LEU A O 1
ATOM 1589 N N . ALA A 1 203 ? -8.096 -8.560 3.057 1.00 96.81 203 ALA A N 1
ATOM 1590 C CA . ALA A 1 203 ? -9.439 -8.149 2.664 1.00 96.81 203 ALA A CA 1
ATOM 1591 C C . ALA A 1 203 ? -9.437 -7.134 1.506 1.00 96.81 203 ALA A C 1
ATOM 1593 O O . ALA A 1 203 ? -10.205 -7.270 0.557 1.00 96.81 203 ALA A O 1
ATOM 1594 N N . ILE A 1 204 ? -8.575 -6.121 1.572 1.00 97.94 204 ILE A N 1
ATOM 1595 C CA . ILE A 1 204 ? -8.556 -5.007 0.622 1.00 97.94 204 ILE A CA 1
ATOM 1596 C C . ILE A 1 204 ? -7.742 -5.364 -0.629 1.00 97.94 204 ILE A C 1
ATOM 1598 O O . ILE A 1 204 ? -8.245 -5.285 -1.745 1.00 97.94 204 ILE A O 1
ATOM 1602 N N . GLY A 1 205 ? -6.482 -5.758 -0.460 1.00 96.06 205 GLY A N 1
ATOM 1603 C CA . GLY A 1 205 ? -5.567 -6.017 -1.571 1.00 96.06 205 GLY A CA 1
ATOM 1604 C C . GLY A 1 205 ? -5.852 -7.329 -2.295 1.00 96.06 205 GLY A C 1
ATOM 1605 O O . GLY A 1 205 ? -5.710 -7.388 -3.512 1.00 96.06 205 GLY A O 1
ATOM 1606 N N . VAL A 1 206 ? -6.281 -8.371 -1.573 1.00 95.06 206 VAL A N 1
ATOM 1607 C CA . VAL A 1 206 ? -6.555 -9.682 -2.184 1.00 95.06 206 VAL A CA 1
ATOM 1608 C C . VAL A 1 206 ? -8.027 -9.814 -2.552 1.00 95.06 206 VAL A C 1
ATOM 1610 O O . VAL A 1 206 ? -8.346 -9.929 -3.729 1.00 95.06 206 VAL A O 1
ATOM 1613 N N . VAL A 1 207 ? -8.948 -9.769 -1.587 1.00 97.38 207 VAL A N 1
ATOM 1614 C CA . VAL A 1 207 ? -10.368 -10.047 -1.877 1.00 97.38 207 VAL A CA 1
ATOM 1615 C C . VAL A 1 207 ? -10.992 -8.932 -2.717 1.00 97.38 207 VAL A C 1
ATOM 1617 O O . VAL A 1 207 ? -11.450 -9.184 -3.831 1.00 97.38 207 VAL A O 1
ATOM 1620 N N . TYR A 1 208 ? -10.983 -7.694 -2.219 1.00 98.00 208 TYR A N 1
ATOM 1621 C CA . TYR A 1 208 ? -11.516 -6.555 -2.966 1.00 98.00 208 TYR A CA 1
ATOM 1622 C C . TYR A 1 208 ? -10.719 -6.297 -4.256 1.00 98.00 208 TYR A C 1
ATOM 1624 O O . TYR A 1 208 ? -11.321 -6.062 -5.305 1.00 98.00 208 TYR A O 1
ATOM 1632 N N . GLY A 1 209 ? -9.388 -6.413 -4.210 1.00 96.62 209 GLY A N 1
ATOM 1633 C CA . GLY A 1 209 ? -8.522 -6.265 -5.380 1.00 96.62 209 GLY A CA 1
ATOM 1634 C C . GLY A 1 209 ? -8.847 -7.250 -6.508 1.00 96.62 209 GLY A C 1
ATOM 1635 O O . GLY A 1 209 ? -8.989 -6.827 -7.653 1.00 96.62 209 GLY A O 1
ATOM 1636 N N . ILE A 1 210 ? -9.033 -8.544 -6.213 1.00 96.62 210 ILE A N 1
ATOM 1637 C CA . ILE A 1 210 ? -9.403 -9.541 -7.235 1.00 96.62 210 ILE A CA 1
ATOM 1638 C C . ILE A 1 210 ? -10.784 -9.224 -7.810 1.00 96.62 210 ILE A C 1
ATOM 1640 O O . ILE A 1 210 ? -10.947 -9.217 -9.028 1.00 96.62 210 ILE A O 1
ATOM 1644 N N . ILE A 1 211 ? -11.771 -8.945 -6.951 1.00 96.44 211 ILE A N 1
ATOM 1645 C CA . ILE A 1 211 ? -13.143 -8.655 -7.391 1.00 96.44 211 ILE A CA 1
ATOM 1646 C C . ILE A 1 211 ? -13.150 -7.458 -8.344 1.00 96.44 211 ILE A C 1
ATOM 1648 O O . ILE A 1 211 ? -13.696 -7.543 -9.440 1.00 96.44 211 ILE A O 1
ATOM 1652 N N . THR A 1 212 ? -12.513 -6.357 -7.954 1.00 94.31 212 THR A N 1
ATOM 1653 C CA . THR A 1 212 ? -12.516 -5.134 -8.763 1.00 94.31 212 THR A CA 1
ATOM 1654 C C . THR A 1 212 ? -11.676 -5.245 -10.026 1.00 94.31 212 THR A C 1
ATOM 1656 O O . THR A 1 212 ? -12.113 -4.753 -11.060 1.00 94.31 212 THR A O 1
ATOM 1659 N N . CYS A 1 213 ? -10.558 -5.978 -10.006 1.00 94.38 213 CYS A N 1
ATOM 1660 C CA . CYS A 1 213 ? -9.774 -6.251 -11.215 1.00 94.38 213 CYS A CA 1
ATOM 1661 C C . CYS A 1 213 ? -10.615 -6.951 -12.291 1.00 94.38 213 CYS A C 1
ATOM 1663 O O . CYS A 1 213 ? -10.569 -6.582 -13.466 1.00 94.38 213 CYS A O 1
ATOM 1665 N N . GLN A 1 214 ? -11.446 -7.911 -11.875 1.00 94.31 214 GLN A N 1
ATOM 1666 C CA . GLN A 1 214 ? -12.337 -8.630 -12.784 1.00 94.31 214 GLN A CA 1
ATOM 1667 C C . GLN A 1 214 ? -13.511 -7.773 -13.266 1.00 94.31 214 GLN A C 1
ATOM 1669 O O . GLN A 1 214 ? -13.946 -7.932 -14.404 1.00 94.31 214 GLN A O 1
ATOM 1674 N N . LEU A 1 215 ? -14.023 -6.870 -12.426 1.00 92.75 215 LEU A N 1
ATOM 1675 C CA . LEU A 1 215 ? -15.142 -5.994 -12.780 1.00 92.75 215 LEU A CA 1
ATOM 1676 C C . LEU A 1 215 ? -14.735 -4.829 -13.692 1.00 92.75 215 LEU A C 1
ATOM 1678 O O . LEU A 1 215 ? -15.507 -4.451 -14.569 1.00 92.75 215 LEU A O 1
ATOM 1682 N N . ASP A 1 216 ? -13.547 -4.259 -13.496 1.00 88.94 216 ASP A N 1
ATOM 1683 C CA . ASP A 1 216 ? -13.074 -3.106 -14.268 1.00 88.94 216 ASP A CA 1
ATOM 1684 C C . ASP A 1 216 ? -12.614 -3.481 -15.686 1.00 88.94 216 ASP A C 1
ATOM 1686 O O . ASP A 1 216 ? -12.720 -2.669 -16.605 1.00 88.94 216 ASP A O 1
ATOM 1690 N N . GLY A 1 217 ? -12.101 -4.701 -15.883 1.00 86.75 217 GLY A N 1
ATOM 1691 C CA . GLY A 1 217 ? -11.763 -5.216 -17.213 1.00 86.75 217 GLY A CA 1
ATOM 1692 C C . GLY A 1 217 ? -10.440 -4.715 -17.810 1.00 86.75 217 GLY A C 1
ATOM 1693 O O . GLY A 1 217 ? -10.188 -4.959 -18.987 1.00 86.75 217 GLY A O 1
ATOM 1694 N N . TYR A 1 218 ? -9.552 -4.086 -17.028 1.00 87.06 218 TYR A N 1
ATOM 1695 C CA . TYR A 1 218 ? -8.205 -3.681 -17.487 1.00 87.06 218 TYR A CA 1
ATOM 1696 C C . TYR A 1 218 ? -7.208 -4.848 -17.623 1.00 87.06 218 TYR A C 1
ATOM 1698 O O . TYR A 1 218 ? -6.049 -4.640 -17.984 1.00 87.06 218 TYR A O 1
ATOM 1706 N N . GLY A 1 219 ? -7.658 -6.080 -17.364 1.00 89.19 219 GLY A N 1
ATOM 1707 C CA . GLY A 1 219 ? -6.895 -7.320 -17.499 1.00 89.19 219 GLY A CA 1
ATOM 1708 C C . GLY A 1 219 ? -6.018 -7.640 -16.288 1.00 89.19 219 GLY A C 1
ATOM 1709 O O . GLY A 1 219 ? -5.555 -6.756 -15.568 1.00 89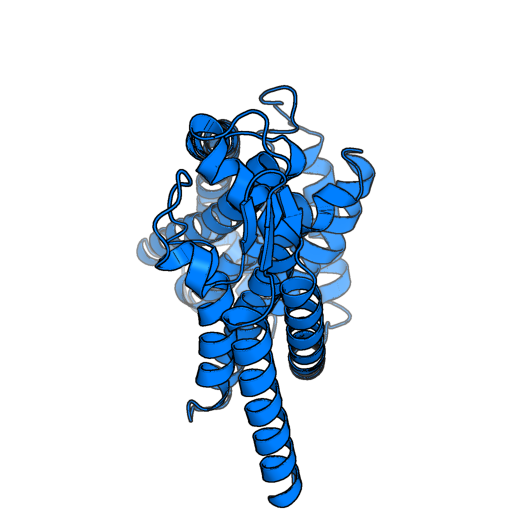.19 219 GLY A O 1
ATOM 1710 N N . PHE A 1 220 ? -5.757 -8.931 -16.070 1.00 91.31 220 PHE A N 1
ATOM 1711 C CA . PHE A 1 220 ? -5.120 -9.423 -14.843 1.00 91.31 220 PHE A CA 1
ATOM 1712 C C . PHE A 1 220 ? -3.676 -8.924 -14.644 1.00 91.31 220 PHE A C 1
ATOM 1714 O O . PHE A 1 220 ? -3.188 -8.896 -13.518 1.00 91.31 220 PHE A O 1
ATOM 1721 N N . GLN A 1 221 ? -2.996 -8.451 -15.697 1.00 90.12 221 GLN A N 1
ATOM 1722 C CA . GLN A 1 221 ? -1.683 -7.801 -15.569 1.00 90.12 221 GLN A CA 1
ATOM 1723 C C . GLN A 1 221 ? -1.693 -6.547 -14.677 1.00 90.12 221 GLN A C 1
ATOM 1725 O O . GLN A 1 221 ? -0.653 -6.191 -14.131 1.00 90.12 221 GLN A O 1
ATOM 1730 N N . SER A 1 222 ? -2.847 -5.890 -14.512 1.00 91.25 222 SER A N 1
ATOM 1731 C CA . SER A 1 222 ? -3.024 -4.734 -13.620 1.00 91.25 222 SER A CA 1
ATOM 1732 C C . SER A 1 222 ? -3.122 -5.123 -12.146 1.00 91.25 222 SER A C 1
ATOM 1734 O O . SER A 1 222 ? -2.854 -4.296 -11.271 1.00 91.25 222 SER A O 1
ATOM 1736 N N . TYR A 1 223 ? -3.440 -6.393 -11.855 1.00 94.62 223 TYR A N 1
ATOM 1737 C CA . TYR A 1 223 ? -3.694 -6.874 -10.503 1.00 94.62 223 TYR A CA 1
ATOM 1738 C C . TYR A 1 223 ? -2.546 -6.590 -9.522 1.00 94.62 223 TYR A C 1
ATOM 1740 O O . TYR A 1 223 ? -2.820 -6.031 -8.464 1.00 94.62 223 TYR A O 1
ATOM 1748 N N . PRO A 1 224 ? -1.265 -6.880 -9.826 1.00 93.44 224 PRO A N 1
ATOM 1749 C CA . PRO A 1 224 ? -0.176 -6.634 -8.878 1.00 93.44 224 PRO A CA 1
ATOM 1750 C C . PRO A 1 224 ? -0.016 -5.159 -8.483 1.00 93.44 224 PRO A C 1
ATOM 1752 O O . PRO A 1 224 ? 0.487 -4.871 -7.398 1.00 93.44 224 PRO A O 1
ATOM 1755 N N . PHE A 1 225 ? -0.446 -4.233 -9.343 1.00 93.50 225 PHE A N 1
ATOM 1756 C CA . PHE A 1 225 ? -0.189 -2.803 -9.205 1.00 93.50 225 PHE A CA 1
ATOM 1757 C C . PHE A 1 225 ? -1.383 -2.059 -8.642 1.00 93.50 225 PHE A C 1
ATOM 1759 O O . PHE A 1 225 ? -1.364 -1.697 -7.472 1.00 93.50 225 PHE A O 1
ATOM 1766 N N . ASP A 1 226 ? -2.423 -1.856 -9.446 1.00 92.38 226 ASP A N 1
ATOM 1767 C CA . ASP A 1 226 ? -3.571 -1.030 -9.073 1.00 92.38 226 ASP A CA 1
ATOM 1768 C C . ASP A 1 226 ? -4.408 -1.709 -7.989 1.00 92.38 226 ASP A C 1
ATOM 1770 O O . ASP A 1 226 ? -4.924 -1.053 -7.079 1.00 92.38 226 ASP A O 1
ATOM 1774 N N . TYR A 1 227 ? -4.493 -3.040 -8.051 1.00 95.12 227 TYR A N 1
ATOM 1775 C CA . TYR A 1 227 ? -5.425 -3.800 -7.233 1.00 95.12 227 TYR A CA 1
ATOM 1776 C C . TYR A 1 227 ? -4.797 -4.342 -5.948 1.00 95.12 227 TYR A C 1
ATOM 1778 O O . TYR A 1 227 ? -5.320 -4.102 -4.863 1.00 95.12 227 TYR A O 1
ATOM 1786 N N . LEU A 1 228 ? -3.647 -5.009 -6.040 1.00 95.56 228 LEU A N 1
ATOM 1787 C CA . LEU A 1 228 ? -2.958 -5.588 -4.891 1.00 95.56 228 LEU A CA 1
ATOM 1788 C C . LEU A 1 228 ? -2.181 -4.529 -4.108 1.00 95.56 228 LEU A C 1
ATOM 1790 O O . LEU A 1 228 ? -2.454 -4.339 -2.927 1.00 95.56 228 LEU A O 1
ATOM 1794 N N . LEU A 1 229 ? -1.224 -3.831 -4.731 1.00 94.56 229 LEU A N 1
ATOM 1795 C CA . LEU A 1 229 ? -0.480 -2.773 -4.038 1.00 94.56 229 LEU A CA 1
ATOM 1796 C C . LEU A 1 229 ? -1.319 -1.504 -3.871 1.00 94.56 229 LEU A C 1
ATOM 1798 O O . LEU A 1 229 ? -1.347 -0.929 -2.788 1.00 94.56 229 LEU A O 1
ATOM 1802 N N . GLY A 1 230 ? -2.024 -1.077 -4.915 1.00 93.88 230 GLY A N 1
ATOM 1803 C CA . GLY A 1 230 ? -2.792 0.160 -4.932 1.00 93.88 230 GLY A CA 1
ATOM 1804 C C . GLY A 1 230 ? -3.901 0.145 -3.884 1.00 93.88 230 GLY A C 1
ATOM 1805 O O . GLY A 1 230 ? -3.935 1.010 -3.011 1.00 93.88 230 GLY A O 1
ATOM 1806 N N . TYR A 1 231 ? -4.791 -0.849 -3.892 1.00 96.00 231 TYR A N 1
ATOM 1807 C CA . TYR A 1 231 ? -5.767 -0.959 -2.805 1.00 96.00 231 TYR A CA 1
ATOM 1808 C C . TYR A 1 231 ? -5.144 -1.522 -1.524 1.00 96.00 231 TYR A C 1
ATOM 1810 O O . TYR A 1 231 ? -5.382 -0.965 -0.455 1.00 96.00 231 TYR A O 1
ATOM 1818 N N . GLY A 1 232 ? -4.326 -2.575 -1.587 1.00 96.69 232 GLY A N 1
ATOM 1819 C CA . GLY A 1 232 ? -3.809 -3.234 -0.382 1.00 96.69 232 GLY A CA 1
ATOM 1820 C C . GLY A 1 232 ? -2.970 -2.327 0.519 1.00 96.69 232 GLY A C 1
ATOM 1821 O O . GLY A 1 232 ? -3.090 -2.410 1.739 1.00 96.69 232 GLY A O 1
ATOM 1822 N N . LEU A 1 233 ? -2.181 -1.393 -0.024 1.00 97.06 233 LEU A N 1
ATOM 1823 C CA . LEU A 1 233 ? -1.380 -0.478 0.801 1.00 97.06 233 LEU A CA 1
ATOM 1824 C C . LEU A 1 233 ? -2.211 0.591 1.535 1.00 97.06 233 LEU A C 1
ATOM 1826 O O . LEU A 1 233 ? -1.680 1.242 2.436 1.00 97.06 233 LEU A O 1
ATOM 1830 N N . ILE A 1 234 ? -3.519 0.709 1.273 1.00 98.12 234 ILE A N 1
ATOM 1831 C CA . ILE A 1 234 ? -4.440 1.464 2.147 1.00 98.12 234 ILE A CA 1
ATOM 1832 C C . ILE A 1 234 ? -4.379 0.918 3.583 1.00 98.12 234 ILE A C 1
ATOM 1834 O O . ILE A 1 234 ? -4.470 1.681 4.548 1.00 98.12 234 ILE A O 1
ATOM 1838 N N . SER A 1 235 ? -4.123 -0.384 3.742 1.00 97.44 235 SER A N 1
ATOM 1839 C CA . SER A 1 235 ? -3.959 -1.044 5.038 1.00 97.44 235 SER A CA 1
ATOM 1840 C C . SER A 1 235 ? -2.833 -0.488 5.899 1.00 97.44 235 SER A C 1
ATOM 1842 O O . SER A 1 235 ? -2.867 -0.699 7.111 1.00 97.44 235 SER A O 1
ATOM 1844 N N . LEU A 1 236 ? -1.876 0.270 5.351 1.00 96.12 236 LEU A N 1
ATOM 1845 C CA . LEU A 1 236 ? -0.868 0.969 6.159 1.00 96.12 236 LEU A CA 1
ATOM 1846 C C . LEU A 1 236 ? -1.503 1.914 7.196 1.00 96.12 236 LEU A C 1
ATOM 1848 O O . LEU A 1 236 ? -0.940 2.128 8.268 1.00 96.12 236 LEU A O 1
ATOM 1852 N N . ALA A 1 237 ? -2.715 2.412 6.939 1.00 97.50 237 ALA A N 1
ATOM 1853 C CA . ALA A 1 237 ? -3.468 3.223 7.890 1.00 97.50 237 ALA A CA 1
ATOM 1854 C C . ALA A 1 237 ? -3.803 2.478 9.199 1.00 97.50 237 ALA A C 1
ATOM 1856 O O . ALA A 1 237 ? -3.963 3.101 10.250 1.00 97.50 237 ALA A O 1
ATOM 1857 N N . SER A 1 238 ? -3.864 1.142 9.164 1.00 95.25 238 SER A N 1
ATOM 1858 C CA . SER A 1 238 ? -4.180 0.305 10.330 1.00 95.25 238 SER A CA 1
ATOM 1859 C C . SER A 1 238 ? -3.155 0.419 11.464 1.00 95.25 238 SER A C 1
ATOM 1861 O O . SER A 1 238 ? -3.522 0.267 12.631 1.00 95.25 238 SER A O 1
ATOM 1863 N N . PHE A 1 239 ? -1.899 0.766 11.155 1.00 93.19 239 PHE A N 1
ATOM 1864 C CA . PHE A 1 239 ? -0.847 0.966 12.157 1.00 93.19 239 PHE A CA 1
ATOM 1865 C C . PHE A 1 239 ? -1.136 2.143 13.101 1.00 93.19 239 PHE A C 1
ATOM 1867 O O . PHE A 1 239 ? -0.617 2.195 14.211 1.00 93.19 239 PHE A O 1
ATOM 1874 N N . PHE A 1 240 ? -2.021 3.062 12.709 1.00 95.19 240 PHE A N 1
ATOM 1875 C CA . PHE A 1 240 ? -2.381 4.236 13.503 1.00 95.19 240 PHE A CA 1
ATOM 1876 C C . PHE A 1 240 ? -3.624 4.018 14.380 1.00 95.19 240 PHE A C 1
ATOM 1878 O O . PHE A 1 240 ? -3.994 4.910 15.143 1.00 95.19 240 PHE A O 1
ATOM 1885 N N . ARG A 1 241 ? -4.278 2.845 14.326 1.00 92.81 241 ARG A N 1
ATOM 1886 C CA . ARG A 1 241 ? -5.547 2.574 15.038 1.00 92.81 241 ARG A CA 1
ATOM 1887 C C . ARG A 1 241 ? -5.495 2.922 16.523 1.00 92.81 241 ARG A C 1
ATOM 1889 O O . ARG A 1 241 ? -6.415 3.563 17.029 1.00 92.81 241 ARG A O 1
ATOM 1896 N N . ALA A 1 242 ? -4.421 2.531 17.208 1.00 91.25 242 ALA A N 1
ATOM 1897 C CA . ALA A 1 242 ? -4.251 2.776 18.640 1.00 91.25 242 ALA A CA 1
ATOM 1898 C C . ALA A 1 242 ? -4.136 4.272 18.991 1.00 91.25 242 ALA A C 1
ATOM 1900 O O . ALA A 1 242 ? -4.480 4.667 20.102 1.00 91.25 242 ALA A O 1
ATOM 1901 N N . LEU A 1 243 ? -3.681 5.097 18.043 1.00 94.50 243 LEU A N 1
ATOM 1902 C CA . LEU A 1 243 ? -3.543 6.549 18.190 1.00 94.50 243 LEU A CA 1
ATOM 1903 C C . LEU A 1 243 ? -4.848 7.290 17.852 1.00 94.50 243 LEU A C 1
ATOM 1905 O O . LEU A 1 243 ? -5.095 8.385 18.356 1.00 94.50 243 LEU A O 1
ATOM 1909 N N . ILE A 1 244 ? -5.695 6.685 17.015 1.00 95.75 244 ILE A N 1
ATOM 1910 C CA . ILE A 1 244 ? -6.971 7.250 16.555 1.00 95.75 244 ILE A CA 1
ATOM 1911 C C . ILE A 1 244 ? -8.100 6.959 17.550 1.00 95.75 244 ILE A C 1
ATOM 1913 O O . ILE A 1 244 ? -8.883 7.845 17.892 1.00 95.75 244 ILE A O 1
ATOM 1917 N N . PHE A 1 245 ? -8.220 5.723 18.034 1.00 94.50 245 PHE A N 1
ATOM 1918 C CA . PHE A 1 245 ? -9.366 5.324 18.849 1.00 94.50 245 PHE A CA 1
ATOM 1919 C C . PHE A 1 245 ? -9.064 5.425 20.341 1.00 94.50 245 PHE A C 1
ATOM 1921 O O . PHE A 1 245 ? -8.381 4.588 20.926 1.00 94.50 245 PHE A O 1
ATOM 1928 N N . THR A 1 246 ? -9.649 6.430 20.993 1.00 91.00 246 THR A N 1
ATOM 1929 C CA . THR A 1 246 ? -9.593 6.538 22.455 1.00 91.00 246 THR A CA 1
ATOM 1930 C C . THR A 1 246 ? -10.354 5.389 23.133 1.00 91.00 246 THR A C 1
ATOM 1932 O O . THR A 1 246 ? -11.426 4.976 22.677 1.00 91.00 246 THR A O 1
ATOM 1935 N N . LYS A 1 247 ? -9.865 4.935 24.293 1.00 87.38 247 LYS A N 1
ATOM 1936 C CA . LYS A 1 247 ? -10.538 3.942 25.150 1.00 87.38 247 LYS A CA 1
ATOM 1937 C C . LYS A 1 247 ? -11.691 4.525 25.980 1.00 87.38 247 LYS A C 1
ATOM 1939 O O . LYS A 1 247 ? -12.602 3.787 26.336 1.00 87.38 247 LYS A O 1
ATOM 1944 N N . GLN A 1 248 ? -11.686 5.831 26.264 1.00 87.12 248 GLN A N 1
ATOM 1945 C CA . GLN A 1 248 ? -12.690 6.495 27.112 1.00 87.12 248 GLN A CA 1
ATOM 1946 C C . GLN A 1 248 ? -13.093 7.881 26.577 1.00 87.12 248 GLN A C 1
ATOM 1948 O O . GLN A 1 248 ? -12.310 8.570 25.923 1.00 87.12 248 GLN A O 1
ATOM 1953 N N . GLY A 1 249 ? -14.338 8.298 26.831 1.00 89.38 249 GLY A N 1
ATOM 1954 C CA . GLY A 1 249 ? -14.855 9.608 26.405 1.00 89.38 249 GLY A CA 1
ATOM 1955 C C . GLY A 1 249 ? -14.948 9.789 24.884 1.00 89.38 249 GLY A C 1
ATOM 1956 O O . GLY A 1 249 ? -14.906 8.812 24.134 1.00 89.38 249 GLY A O 1
ATOM 1957 N N . ASN A 1 250 ? -15.089 11.030 24.420 1.00 92.88 250 ASN A N 1
ATOM 1958 C CA . ASN A 1 250 ? -15.112 11.352 22.991 1.00 92.88 250 ASN A CA 1
ATOM 1959 C C . ASN A 1 250 ? -13.690 11.602 22.442 1.00 92.88 250 ASN A C 1
ATOM 1961 O O . ASN A 1 250 ? -12.810 12.031 23.196 1.00 92.88 250 ASN A O 1
ATOM 1965 N N . PRO A 1 251 ? -13.449 11.352 21.141 1.00 94.88 251 PRO A N 1
ATOM 1966 C CA . PRO A 1 251 ? -12.205 11.721 20.470 1.00 94.88 251 PRO A CA 1
ATOM 1967 C C . PRO A 1 251 ? -11.871 13.210 20.638 1.00 94.88 251 PRO A C 1
ATOM 1969 O O . PRO A 1 251 ? -12.694 14.083 20.385 1.00 94.88 251 PRO A O 1
ATOM 1972 N N . LYS A 1 252 ? -10.639 13.487 21.069 1.00 96.31 252 LYS A N 1
ATOM 1973 C CA . LYS A 1 252 ? -10.020 14.829 21.094 1.00 96.31 252 LYS A CA 1
ATOM 1974 C C . LYS A 1 252 ? -9.328 15.150 19.767 1.00 96.31 252 LYS A C 1
ATOM 1976 O O . LYS A 1 252 ? -9.006 14.219 19.035 1.00 96.31 252 LYS A O 1
ATOM 1981 N N . ILE A 1 253 ? -8.972 16.417 19.538 1.00 96.62 253 ILE A N 1
ATOM 1982 C CA . ILE A 1 253 ? -8.307 16.895 18.308 1.00 96.62 253 ILE A CA 1
ATOM 1983 C C . ILE A 1 253 ? -7.096 16.051 17.873 1.00 96.62 253 ILE A C 1
ATOM 1985 O O . ILE A 1 253 ? -6.969 15.737 16.696 1.00 96.62 253 ILE A O 1
ATOM 1989 N N . GLN A 1 254 ? -6.269 15.577 18.811 1.00 96.81 254 GLN A N 1
ATOM 1990 C CA . GLN A 1 254 ? -5.120 14.710 18.508 1.00 96.81 254 GLN A CA 1
ATOM 1991 C C . GLN A 1 254 ? -5.507 13.436 17.733 1.00 96.81 254 GLN A C 1
ATOM 1993 O O . GLN A 1 254 ? -4.793 13.018 16.831 1.00 96.81 254 GLN A O 1
ATOM 1998 N N . HIS A 1 255 ? -6.669 12.850 18.031 1.00 97.50 255 HIS A N 1
ATOM 1999 C CA . HIS A 1 255 ? -7.156 11.638 17.373 1.00 97.50 255 HIS A CA 1
ATOM 2000 C C . HIS A 1 255 ? -7.574 11.917 15.929 1.00 97.50 255 HIS A C 1
ATOM 2002 O O . HIS A 1 255 ? -7.367 11.080 15.056 1.00 97.50 255 HIS A O 1
ATOM 2008 N N . TYR A 1 256 ? -8.120 13.110 15.673 1.00 98.00 256 TYR A N 1
ATOM 2009 C CA . TYR A 1 256 ? -8.409 13.574 14.320 1.00 98.00 256 TYR A CA 1
ATOM 2010 C C . TYR A 1 256 ? -7.112 13.789 13.539 1.00 98.00 256 TYR A C 1
ATOM 2012 O O . TYR A 1 256 ? -7.011 13.334 12.409 1.00 98.00 256 TYR A O 1
ATOM 2020 N N . LEU A 1 257 ? -6.086 14.392 14.145 1.00 98.12 257 LEU A N 1
ATOM 2021 C CA . LEU A 1 257 ? -4.784 14.559 13.488 1.00 98.12 257 LEU A CA 1
ATOM 2022 C C . LEU A 1 257 ? -4.147 13.210 13.127 1.00 98.12 257 LEU A C 1
ATOM 2024 O O . LEU A 1 257 ? -3.672 13.042 12.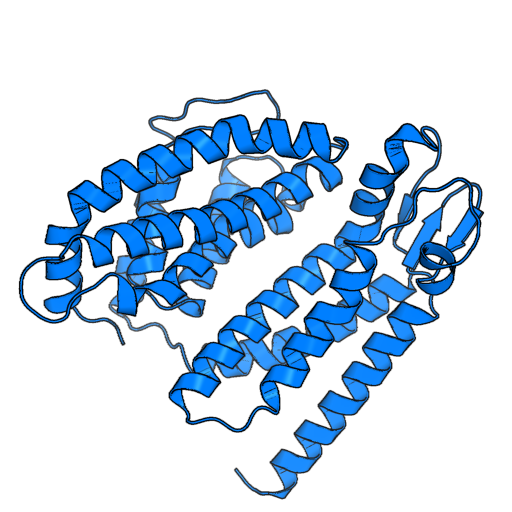006 1.00 98.12 257 LEU A O 1
ATOM 2028 N N . PHE A 1 258 ? -4.202 12.224 14.030 1.00 98.25 258 PHE A N 1
ATOM 2029 C CA . PHE A 1 258 ? -3.739 10.868 13.726 1.00 98.25 258 PHE A CA 1
ATOM 2030 C C . PHE A 1 258 ? -4.583 10.179 12.652 1.00 98.25 258 PHE A C 1
ATOM 2032 O O . PHE A 1 258 ? -4.024 9.461 11.827 1.00 98.25 258 PHE A O 1
ATOM 2039 N N . LEU A 1 259 ? -5.899 10.418 12.614 1.00 98.50 259 LEU A N 1
ATOM 2040 C CA . LEU A 1 259 ? -6.775 9.909 11.557 1.00 98.50 259 LEU A CA 1
ATOM 2041 C C . LEU A 1 259 ? -6.362 10.474 10.193 1.00 98.50 259 LEU A C 1
ATOM 2043 O O . LEU A 1 259 ? -6.187 9.711 9.247 1.00 98.50 259 LEU A O 1
ATOM 2047 N N . LEU A 1 260 ? -6.163 11.790 10.098 1.00 98.50 260 LEU A N 1
ATOM 2048 C CA . LEU A 1 260 ? -5.737 12.448 8.862 1.00 98.50 260 LEU A CA 1
ATOM 2049 C C . LEU A 1 260 ? -4.363 11.946 8.408 1.00 98.50 260 LEU A C 1
ATOM 2051 O O . LEU A 1 260 ? -4.196 11.609 7.237 1.00 98.50 260 LEU A O 1
ATOM 2055 N N . LEU A 1 261 ? -3.406 11.820 9.333 1.00 98.50 261 LEU A N 1
ATOM 2056 C CA . LEU A 1 261 ? -2.086 11.265 9.037 1.00 98.50 261 LEU A CA 1
ATOM 2057 C C . LEU A 1 261 ? -2.183 9.824 8.518 1.00 98.50 261 LEU A C 1
ATOM 2059 O O . LEU A 1 261 ? -1.558 9.488 7.516 1.00 98.50 261 LEU A O 1
ATOM 2063 N N . ALA A 1 262 ? -2.999 8.983 9.149 1.00 98.31 262 ALA A N 1
ATOM 2064 C CA . ALA A 1 262 ? -3.190 7.605 8.716 1.00 98.31 262 ALA A CA 1
ATOM 2065 C C . ALA A 1 262 ? -3.824 7.513 7.321 1.00 98.31 262 ALA A C 1
ATOM 2067 O O . ALA A 1 262 ? -3.419 6.676 6.513 1.00 98.31 262 ALA A O 1
ATOM 2068 N N . ILE A 1 263 ? -4.785 8.396 7.019 1.00 98.69 263 ILE A N 1
ATOM 2069 C CA . ILE A 1 263 ? -5.408 8.487 5.694 1.00 98.69 263 ILE A CA 1
ATOM 2070 C C . ILE A 1 263 ? -4.386 8.930 4.640 1.00 98.69 263 ILE A C 1
ATOM 2072 O O . ILE A 1 263 ? -4.356 8.350 3.556 1.00 98.69 263 ILE A O 1
ATOM 2076 N N . LEU A 1 264 ? -3.504 9.885 4.959 1.00 98.38 264 LEU A N 1
ATOM 2077 C CA . LEU A 1 264 ? -2.397 10.264 4.073 1.00 98.38 264 LEU A CA 1
ATOM 2078 C C . LEU A 1 264 ? -1.450 9.094 3.814 1.00 98.38 264 LEU A C 1
ATOM 2080 O O . LEU A 1 264 ? -1.101 8.852 2.665 1.00 98.38 264 LEU A O 1
ATOM 2084 N N . VAL A 1 265 ? -1.065 8.347 4.851 1.00 97.88 265 VAL A N 1
ATOM 2085 C CA . VAL A 1 265 ? -0.148 7.206 4.710 1.00 97.88 265 VAL A CA 1
ATOM 2086 C C . VAL A 1 265 ? -0.770 6.093 3.859 1.00 97.88 265 VAL A C 1
ATOM 2088 O O . VAL A 1 265 ? -0.133 5.614 2.921 1.00 97.88 265 VAL A O 1
ATOM 2091 N N . GLY A 1 266 ? -2.023 5.709 4.124 1.00 97.88 266 GLY A N 1
ATOM 2092 C CA . GLY A 1 266 ? -2.725 4.709 3.309 1.00 97.88 266 GLY A CA 1
ATOM 2093 C C . GLY A 1 266 ? -2.980 5.186 1.873 1.00 97.88 266 GLY A C 1
ATOM 2094 O O . GLY A 1 266 ? -2.798 4.435 0.916 1.00 97.88 266 GLY A O 1
ATOM 2095 N N . GLY A 1 267 ? -3.345 6.459 1.704 1.00 97.75 267 GLY A N 1
ATOM 2096 C CA . GLY A 1 267 ? -3.563 7.080 0.399 1.00 97.75 267 GLY A CA 1
ATOM 2097 C C . GLY A 1 267 ? -2.278 7.198 -0.423 1.00 97.75 267 GLY A C 1
ATOM 2098 O O . GLY A 1 267 ? -2.297 6.973 -1.631 1.00 97.75 267 GLY A O 1
ATOM 2099 N N . PHE A 1 268 ? -1.147 7.465 0.231 1.00 97.06 268 PHE A N 1
ATOM 2100 C CA . PHE A 1 268 ? 0.171 7.439 -0.396 1.00 97.06 268 PHE A CA 1
ATOM 2101 C C . PHE A 1 268 ? 0.544 6.027 -0.863 1.00 97.06 268 PHE A C 1
ATOM 2103 O O . PHE A 1 268 ? 1.037 5.864 -1.975 1.00 97.06 268 PHE A O 1
ATOM 2110 N N . GLY A 1 269 ? 0.226 4.996 -0.074 1.00 95.75 269 GLY A N 1
ATOM 2111 C CA . GLY A 1 269 ? 0.350 3.602 -0.504 1.00 95.75 269 GLY A CA 1
ATOM 2112 C C . GLY A 1 269 ? -0.390 3.325 -1.820 1.00 95.75 269 GLY A C 1
ATOM 2113 O O . GLY A 1 269 ? 0.193 2.789 -2.765 1.00 95.75 269 GLY A O 1
ATOM 2114 N N . ARG A 1 270 ? -1.644 3.787 -1.921 1.00 95.94 270 ARG A N 1
ATOM 2115 C CA . ARG A 1 270 ? -2.437 3.701 -3.158 1.00 95.94 270 ARG A CA 1
ATOM 2116 C C . ARG A 1 270 ? -1.803 4.435 -4.330 1.00 95.94 270 ARG A C 1
ATOM 2118 O O . ARG A 1 270 ? -1.753 3.910 -5.444 1.00 95.94 270 ARG A O 1
ATOM 2125 N N . PHE A 1 271 ? -1.320 5.643 -4.072 1.00 96.25 271 PHE A N 1
ATOM 2126 C CA . PHE A 1 271 ? -0.643 6.467 -5.061 1.00 96.25 271 PHE A CA 1
ATOM 2127 C C . PHE A 1 271 ? 0.604 5.783 -5.635 1.00 96.25 271 PHE A C 1
ATOM 2129 O O . PHE A 1 271 ? 0.790 5.787 -6.853 1.00 96.25 271 PHE A O 1
ATOM 2136 N N . VAL A 1 272 ? 1.411 5.137 -4.788 1.00 93.44 272 VAL A N 1
ATOM 2137 C CA . VAL A 1 272 ? 2.594 4.377 -5.216 1.00 93.44 272 VAL A CA 1
ATOM 2138 C C . VAL A 1 272 ? 2.202 3.231 -6.151 1.00 93.44 272 VAL A C 1
ATOM 2140 O O . VAL A 1 272 ? 2.740 3.154 -7.254 1.00 93.44 272 VAL A O 1
ATOM 2143 N N . GLY A 1 273 ? 1.239 2.385 -5.763 1.00 93.81 273 GLY A N 1
ATOM 2144 C CA . GLY A 1 273 ? 0.791 1.260 -6.599 1.00 93.81 273 GLY A CA 1
ATOM 2145 C C . GLY A 1 273 ? 0.282 1.706 -7.974 1.00 93.81 273 GLY A C 1
ATOM 2146 O O . GLY A 1 273 ? 0.703 1.167 -8.997 1.00 93.81 273 GLY A O 1
ATOM 2147 N N . SER A 1 274 ? -0.533 2.763 -7.999 1.00 93.88 274 SER A N 1
ATOM 2148 C CA . SER A 1 274 ? -1.140 3.277 -9.238 1.00 93.88 274 SER A CA 1
ATOM 2149 C C . SER A 1 274 ? -0.121 3.969 -10.155 1.00 93.88 274 SER A C 1
ATOM 2151 O O . SER A 1 274 ? -0.161 3.846 -11.381 1.00 93.88 274 SER A O 1
ATOM 2153 N N . THR A 1 275 ? 0.865 4.651 -9.564 1.00 93.12 275 THR A N 1
ATOM 2154 C CA . THR A 1 275 ? 1.969 5.266 -10.319 1.00 93.12 275 THR A CA 1
ATOM 2155 C C . THR A 1 275 ? 2.865 4.201 -10.947 1.00 93.12 275 THR A C 1
ATOM 2157 O O . THR A 1 275 ? 3.222 4.328 -12.118 1.00 93.12 275 THR A O 1
ATOM 2160 N N . ILE A 1 276 ? 3.173 3.119 -10.220 1.00 91.69 276 ILE A N 1
ATOM 2161 C CA . ILE A 1 276 ? 3.901 1.969 -10.781 1.00 91.69 276 ILE A CA 1
ATOM 2162 C C . ILE A 1 276 ? 3.116 1.379 -11.960 1.00 91.69 276 ILE A C 1
ATOM 2164 O O . ILE A 1 276 ? 3.710 1.155 -13.013 1.00 91.69 276 ILE A O 1
ATOM 2168 N N . SER A 1 277 ? 1.796 1.205 -11.829 1.00 93.12 277 SER A N 1
ATOM 2169 C CA . SER A 1 277 ? 0.942 0.724 -12.923 1.00 93.12 277 SER A CA 1
ATOM 2170 C C . SER A 1 277 ? 1.038 1.608 -14.169 1.00 93.12 277 SER A C 1
ATOM 2172 O O . SER A 1 277 ? 1.313 1.124 -15.267 1.00 93.12 277 SER A O 1
ATOM 2174 N N . SER A 1 278 ? 0.906 2.927 -13.998 1.00 92.31 278 SER A N 1
ATOM 2175 C CA . SER A 1 278 ? 1.000 3.912 -15.087 1.00 92.31 278 SER A CA 1
ATOM 2176 C C . SER A 1 278 ? 2.334 3.855 -15.834 1.00 92.31 278 SER A C 1
ATOM 2178 O O . SER A 1 278 ? 2.360 3.942 -17.062 1.00 92.31 278 SER A O 1
ATOM 2180 N N . VAL A 1 279 ? 3.440 3.660 -15.116 1.00 90.38 279 VAL A N 1
ATOM 2181 C CA . VAL A 1 279 ? 4.769 3.541 -15.730 1.00 90.38 279 VAL A CA 1
ATOM 2182 C C . VAL A 1 279 ? 4.938 2.197 -16.444 1.00 90.38 279 VAL A C 1
ATOM 2184 O O . VAL A 1 279 ? 5.424 2.141 -17.574 1.00 90.38 279 VAL A O 1
ATOM 2187 N N . VAL A 1 280 ? 4.532 1.102 -15.802 1.00 90.12 280 VAL A N 1
ATOM 2188 C CA . VAL A 1 280 ? 4.818 -0.260 -16.275 1.00 90.12 280 VAL A CA 1
ATOM 2189 C C . VAL A 1 280 ? 3.873 -0.683 -17.398 1.00 90.12 280 VAL A C 1
ATOM 2191 O O . VAL A 1 280 ? 4.339 -1.178 -18.424 1.00 90.12 280 VAL A O 1
ATOM 2194 N N . LEU A 1 281 ? 2.567 -0.485 -17.218 1.00 90.50 281 LEU A N 1
ATOM 2195 C CA . LEU A 1 281 ? 1.529 -0.979 -18.128 1.00 90.50 281 LEU A CA 1
ATOM 2196 C C . LEU A 1 281 ? 1.132 0.043 -19.187 1.00 90.50 281 LEU A C 1
ATOM 2198 O O . LEU A 1 281 ? 0.883 -0.327 -20.329 1.00 90.50 281 LEU A O 1
ATOM 2202 N N . TYR A 1 282 ? 1.085 1.319 -18.809 1.00 88.44 282 TYR A N 1
ATOM 2203 C CA . TYR A 1 282 ? 0.624 2.391 -19.693 1.00 88.44 282 TYR A CA 1
ATOM 2204 C C . TYR A 1 282 ? 1.774 3.223 -20.276 1.00 88.44 282 TYR A C 1
ATOM 2206 O O . TYR A 1 282 ? 1.531 4.155 -21.037 1.00 88.44 282 TYR A O 1
ATOM 2214 N N . HIS A 1 283 ? 3.023 2.877 -19.943 1.00 86.81 283 HIS A N 1
ATOM 2215 C CA . HIS A 1 283 ? 4.246 3.469 -20.494 1.00 86.81 283 HIS A CA 1
ATOM 2216 C C . HIS A 1 283 ? 4.371 4.991 -20.320 1.00 86.81 283 HIS A C 1
ATOM 2218 O O . HIS A 1 283 ? 5.046 5.654 -21.107 1.00 86.81 283 HIS A O 1
ATOM 2224 N N . TYR A 1 284 ? 3.767 5.547 -19.269 1.00 87.00 284 TYR A N 1
ATOM 2225 C CA . TYR A 1 284 ? 3.990 6.940 -18.891 1.00 87.00 284 TYR A CA 1
ATOM 2226 C C . TYR A 1 284 ? 5.408 7.116 -18.335 1.00 87.00 284 TYR A C 1
ATOM 2228 O O . TYR A 1 284 ? 5.923 6.247 -17.625 1.00 87.00 284 TYR A O 1
ATOM 2236 N N . SER A 1 285 ? 6.025 8.274 -18.576 1.00 87.25 285 SER A N 1
ATOM 2237 C CA . SER A 1 285 ? 7.179 8.686 -17.774 1.00 87.25 285 SER A CA 1
ATOM 2238 C C . SER A 1 285 ? 6.736 9.004 -16.338 1.00 87.25 285 SER A C 1
ATOM 2240 O O . SER A 1 285 ? 5.562 9.282 -16.066 1.00 87.25 285 SER A O 1
ATOM 2242 N N . PHE A 1 286 ? 7.671 8.934 -15.387 1.00 85.19 286 PHE A N 1
ATOM 2243 C CA . PHE A 1 286 ? 7.348 8.974 -13.955 1.00 85.19 286 PHE A CA 1
ATOM 2244 C C . PHE A 1 286 ? 6.588 10.242 -13.522 1.00 85.19 286 PHE A C 1
ATOM 2246 O O . PHE A 1 286 ? 5.597 10.148 -12.802 1.00 85.19 286 PHE A O 1
ATOM 2253 N N . GLY A 1 287 ? 7.019 11.426 -13.973 1.00 88.62 287 GLY A N 1
ATOM 2254 C CA . GLY A 1 287 ? 6.385 12.702 -13.613 1.00 88.62 287 GLY A CA 1
ATOM 2255 C C . GLY A 1 287 ? 4.916 12.790 -14.056 1.00 88.62 287 GLY A C 1
ATOM 2256 O O . GLY A 1 287 ? 4.040 12.984 -13.212 1.00 88.62 287 GLY A O 1
ATOM 2257 N N . PRO A 1 288 ? 4.611 12.593 -15.350 1.00 91.00 288 PRO A N 1
ATOM 2258 C CA . PRO A 1 288 ? 3.241 12.511 -15.855 1.00 91.00 288 PRO A CA 1
ATOM 2259 C C . PRO A 1 288 ? 2.393 11.423 -15.190 1.00 91.00 288 PRO A C 1
ATOM 2261 O O . PRO A 1 288 ? 1.236 11.684 -14.865 1.00 91.00 288 PRO A O 1
ATOM 2264 N N . ALA A 1 289 ? 2.958 10.237 -14.929 1.00 91.69 289 ALA A N 1
ATOM 2265 C CA . ALA A 1 289 ? 2.270 9.178 -14.190 1.00 91.69 289 ALA A CA 1
ATOM 2266 C C . ALA A 1 289 ? 1.854 9.653 -12.788 1.00 91.69 289 ALA A C 1
ATOM 2268 O O . ALA A 1 289 ? 0.701 9.488 -12.389 1.00 91.69 289 ALA A O 1
ATOM 2269 N N . ALA A 1 290 ? 2.768 10.285 -12.051 1.00 92.75 290 ALA 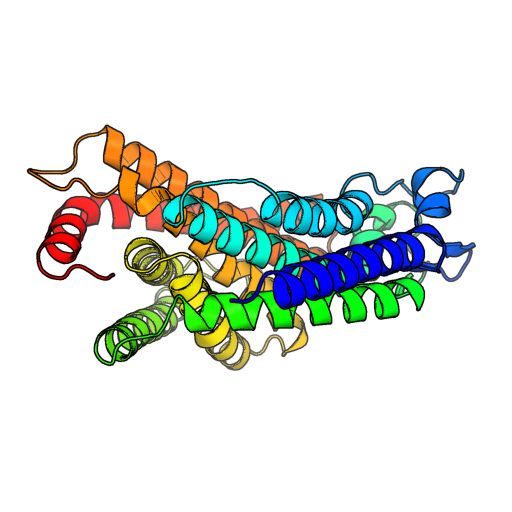A N 1
ATOM 2270 C CA . ALA A 1 290 ? 2.495 10.836 -10.729 1.00 92.75 290 ALA A CA 1
ATOM 2271 C C . ALA A 1 290 ? 1.407 11.923 -10.776 1.00 92.75 290 ALA A C 1
ATOM 2273 O O . ALA A 1 290 ? 0.460 11.882 -9.994 1.00 92.75 290 ALA A O 1
ATOM 2274 N N . ILE A 1 291 ? 1.486 12.867 -11.716 1.00 94.12 291 ILE A N 1
ATOM 2275 C CA . ILE A 1 291 ? 0.490 13.944 -11.847 1.00 94.12 291 ILE A CA 1
ATOM 2276 C C . ILE A 1 291 ? -0.896 13.372 -12.165 1.00 94.12 291 ILE A C 1
ATOM 2278 O O . ILE A 1 291 ? -1.877 13.738 -11.516 1.00 94.12 291 ILE A O 1
ATOM 2282 N N . TYR A 1 292 ? -0.974 12.440 -13.118 1.00 93.50 292 TYR A N 1
ATOM 2283 C CA . TYR A 1 292 ? -2.223 11.783 -13.497 1.00 93.50 292 TYR A CA 1
ATOM 2284 C C . TYR A 1 292 ? -2.867 11.053 -12.311 1.00 93.50 292 TYR A C 1
ATOM 2286 O O . TYR A 1 292 ? -4.048 11.253 -12.026 1.00 93.50 292 TYR A O 1
ATOM 2294 N N . ASN A 1 293 ? -2.088 10.259 -11.571 1.00 95.44 293 ASN A N 1
ATOM 2295 C CA . ASN A 1 293 ? -2.610 9.508 -10.431 1.00 95.44 293 ASN A CA 1
ATOM 2296 C C . ASN A 1 293 ? -3.019 10.412 -9.265 1.00 95.44 293 ASN A C 1
ATOM 2298 O O . ASN A 1 293 ? -4.037 10.173 -8.612 1.00 95.44 293 ASN A O 1
ATOM 2302 N N . LEU A 1 294 ? -2.280 11.496 -9.027 1.00 95.44 294 LEU A N 1
ATOM 2303 C CA . LEU A 1 294 ? -2.621 12.461 -7.987 1.00 95.44 294 LEU A CA 1
ATOM 2304 C C . LEU A 1 294 ? -3.952 13.170 -8.278 1.00 95.44 294 LEU A C 1
ATOM 2306 O O . LEU A 1 294 ? -4.700 13.450 -7.340 1.00 95.44 294 LEU A O 1
ATOM 2310 N N . ALA A 1 295 ? -4.278 13.404 -9.554 1.00 94.31 295 ALA A N 1
ATOM 2311 C CA . ALA A 1 295 ? -5.482 14.123 -9.968 1.00 94.31 295 ALA A CA 1
ATOM 2312 C C . ALA A 1 295 ? -6.793 13.447 -9.528 1.00 94.31 295 ALA A C 1
ATOM 2314 O O . ALA A 1 295 ? -7.773 14.148 -9.286 1.00 94.31 295 ALA A O 1
ATOM 2315 N N . TYR A 1 296 ? -6.824 12.117 -9.381 1.00 93.00 296 TYR A N 1
ATOM 2316 C CA . TYR A 1 296 ? -8.011 11.399 -8.896 1.00 93.00 296 TYR A CA 1
ATOM 2317 C C . TYR A 1 296 ? -7.841 10.818 -7.483 1.00 93.00 296 TYR A C 1
ATOM 2319 O O . TYR A 1 296 ? -8.804 10.781 -6.709 1.00 93.00 296 TYR A O 1
ATOM 2327 N N . ILE A 1 297 ? -6.626 10.415 -7.088 1.00 96.00 297 ILE A N 1
ATOM 2328 C CA . ILE A 1 297 ? -6.367 9.890 -5.737 1.00 96.00 297 ILE A CA 1
ATOM 2329 C C . ILE A 1 297 ? -6.414 11.016 -4.702 1.00 96.00 297 ILE A C 1
ATOM 2331 O O . ILE A 1 297 ? -6.995 10.827 -3.637 1.00 96.00 297 ILE A O 1
ATOM 2335 N N . GLY A 1 298 ? -5.862 12.194 -5.012 1.00 96.00 298 GLY A N 1
ATOM 2336 C CA . GLY A 1 298 ? -5.851 13.350 -4.113 1.00 96.00 298 GLY A CA 1
ATOM 2337 C C . GLY A 1 298 ? -7.258 13.766 -3.665 1.00 96.00 298 GLY A C 1
ATOM 2338 O O . GLY A 1 298 ? -7.530 13.765 -2.463 1.00 96.00 298 GLY A O 1
ATOM 2339 N N . PRO A 1 299 ? -8.196 14.039 -4.592 1.00 95.19 299 PRO A N 1
ATOM 2340 C CA . PRO A 1 299 ? -9.584 14.325 -4.232 1.00 95.19 299 PRO A CA 1
ATOM 2341 C C . PRO A 1 299 ? -10.260 13.184 -3.460 1.00 95.19 299 PRO A C 1
ATOM 2343 O O . PRO A 1 299 ? -10.984 13.439 -2.500 1.00 95.19 299 PRO A O 1
ATOM 2346 N N . SER A 1 300 ? -9.985 11.925 -3.818 1.00 95.44 300 SER A N 1
ATOM 2347 C CA . SER A 1 300 ? -10.536 10.763 -3.104 1.00 95.44 300 SER A CA 1
ATOM 2348 C C . SER A 1 300 ? -10.039 10.687 -1.655 1.00 95.44 300 SER A C 1
ATOM 2350 O O . SER A 1 300 ? -10.824 10.425 -0.746 1.00 95.44 300 SER A O 1
ATOM 2352 N N . ILE A 1 301 ? -8.759 10.990 -1.408 1.00 97.56 301 ILE A N 1
ATOM 2353 C CA . ILE A 1 301 ? -8.179 11.110 -0.062 1.00 97.56 301 ILE A CA 1
ATOM 2354 C C . ILE A 1 301 ? -8.903 12.197 0.740 1.00 97.56 301 ILE A C 1
ATOM 2356 O O . ILE A 1 301 ? -9.286 11.951 1.884 1.00 97.56 301 ILE A O 1
ATOM 2360 N N . LEU A 1 302 ? -9.135 13.373 0.148 1.00 97.19 302 LEU A N 1
ATOM 2361 C CA . LEU A 1 302 ? -9.844 14.471 0.816 1.00 97.19 302 LEU A CA 1
ATOM 2362 C C . LEU A 1 302 ? -11.278 14.078 1.194 1.00 97.19 302 LEU A C 1
ATOM 2364 O O . LEU A 1 302 ? -11.710 14.345 2.316 1.00 97.19 302 LEU A O 1
ATOM 2368 N N . LEU A 1 303 ? -11.997 13.387 0.305 1.00 96.12 303 LEU A N 1
ATOM 2369 C CA . LEU A 1 303 ? -13.339 12.877 0.599 1.00 96.12 303 LEU A CA 1
ATOM 2370 C C . LEU A 1 303 ? -13.327 11.907 1.785 1.00 96.12 303 LEU A C 1
ATOM 2372 O O . LEU A 1 303 ? -14.144 12.040 2.697 1.00 96.12 303 LEU A O 1
ATOM 2376 N N . VAL A 1 304 ? -12.372 10.974 1.818 1.00 97.88 304 VAL A N 1
ATOM 2377 C CA . VAL A 1 304 ? -12.212 10.043 2.944 1.00 97.88 304 VAL A CA 1
ATOM 2378 C C . VAL A 1 304 ? -11.905 10.792 4.239 1.00 97.88 304 VAL A C 1
ATOM 2380 O O . VAL A 1 304 ? -12.509 10.487 5.266 1.00 97.88 304 VAL A O 1
ATOM 2383 N N . MET A 1 305 ? -11.008 11.781 4.210 1.00 98.38 305 MET A N 1
ATOM 2384 C CA . MET A 1 305 ? -10.678 12.598 5.382 1.00 98.38 305 MET A CA 1
ATOM 2385 C C . MET A 1 305 ? -11.904 13.289 5.960 1.00 98.38 305 MET A C 1
ATOM 2387 O O . MET A 1 305 ? -12.125 13.219 7.170 1.00 98.38 305 MET A O 1
ATOM 2391 N N . ILE A 1 306 ? -12.708 13.924 5.108 1.00 98.25 306 ILE A N 1
ATOM 2392 C CA . ILE A 1 306 ? -13.926 14.619 5.526 1.00 98.25 306 ILE A CA 1
ATOM 2393 C C . ILE A 1 306 ? -14.905 13.614 6.138 1.00 98.25 306 ILE A C 1
ATOM 2395 O O . ILE A 1 306 ? -15.315 13.770 7.289 1.00 98.25 306 ILE A O 1
ATOM 2399 N N . ILE A 1 307 ? -15.234 12.548 5.405 1.00 98.06 307 ILE A N 1
ATOM 2400 C CA . ILE A 1 307 ? -16.249 11.575 5.820 1.00 98.06 307 ILE A CA 1
ATOM 2401 C C . ILE A 1 307 ? -15.830 10.857 7.105 1.00 98.06 307 ILE A C 1
ATOM 2403 O O . ILE A 1 307 ? -16.608 10.791 8.056 1.00 98.06 307 ILE A O 1
ATOM 2407 N N . LEU A 1 308 ? -14.599 10.351 7.190 1.00 98.12 308 LEU A N 1
ATOM 2408 C CA . LEU A 1 308 ? -14.156 9.615 8.375 1.00 98.12 308 LEU A CA 1
ATOM 2409 C C . LEU A 1 308 ? -13.927 10.516 9.586 1.00 98.12 308 LEU A C 1
ATOM 2411 O O . LEU A 1 308 ? -14.116 10.053 10.710 1.00 98.12 308 LEU A O 1
ATOM 2415 N N . SER A 1 309 ? -13.603 11.797 9.392 1.00 98.06 309 SER A N 1
ATOM 2416 C CA . SER A 1 309 ? -13.589 12.759 10.500 1.00 98.06 309 SER A CA 1
ATOM 2417 C C . SER A 1 309 ? -14.993 12.947 11.075 1.00 98.06 309 SER A C 1
ATOM 2419 O O . SER A 1 309 ? -15.172 12.874 12.292 1.00 98.06 309 SER A O 1
ATOM 2421 N N . LEU A 1 310 ? -16.012 13.096 10.222 1.00 97.81 310 LEU A N 1
ATOM 2422 C CA . LEU A 1 310 ? -17.411 13.172 10.662 1.00 97.81 310 LEU A CA 1
ATOM 2423 C C . LEU A 1 310 ? -17.859 11.884 11.372 1.00 97.81 310 LEU A C 1
ATOM 2425 O O . LEU A 1 310 ? -18.590 11.933 12.362 1.00 97.81 310 LEU A O 1
ATOM 2429 N N . LEU A 1 311 ? -17.375 10.728 10.914 1.00 97.12 311 LEU A N 1
ATOM 2430 C CA . LEU A 1 311 ? -17.712 9.422 11.478 1.00 97.12 311 LEU A CA 1
ATOM 2431 C C . LEU A 1 311 ? -16.842 9.003 12.675 1.00 97.12 311 LEU A C 1
ATOM 2433 O O . LEU A 1 311 ? -17.121 7.966 13.279 1.00 97.12 311 LEU A O 1
ATOM 2437 N N . LEU A 1 312 ? -15.827 9.773 13.081 1.00 97.06 312 LEU A N 1
ATOM 2438 C CA . LEU A 1 312 ? -14.865 9.315 14.092 1.00 97.06 312 LEU A CA 1
ATOM 2439 C C . LEU A 1 312 ? -15.528 9.011 15.447 1.00 97.06 312 LEU A C 1
ATOM 2441 O O . LEU A 1 312 ? -15.196 8.016 16.097 1.00 97.06 312 LEU A O 1
ATOM 2445 N N . VAL A 1 313 ? -16.500 9.824 15.871 1.00 96.06 313 VAL A N 1
ATOM 2446 C CA . VAL A 1 313 ? -17.248 9.612 17.124 1.00 96.06 313 VAL A CA 1
ATOM 2447 C C . VAL A 1 313 ? -18.061 8.307 17.098 1.00 96.06 313 VAL A C 1
ATOM 2449 O O . VAL A 1 313 ? -17.833 7.466 17.977 1.00 96.06 313 VAL A O 1
ATOM 2452 N N . PRO A 1 314 ? -18.997 8.080 16.148 1.00 95.56 314 PRO A N 1
ATOM 2453 C CA . PRO A 1 314 ? -19.736 6.819 16.090 1.00 95.56 314 PRO A CA 1
ATOM 2454 C C . PRO A 1 314 ? -18.819 5.617 15.840 1.00 95.56 314 PRO A C 1
ATOM 2456 O O . PRO A 1 314 ? -19.033 4.563 16.440 1.00 95.56 314 PRO A O 1
ATOM 2459 N N . PHE A 1 315 ? -17.751 5.774 15.057 1.00 94.62 315 PHE A N 1
ATOM 2460 C CA . PHE A 1 315 ? -16.801 4.695 14.800 1.00 94.62 315 PHE A CA 1
ATOM 2461 C C . PHE A 1 315 ? -16.032 4.291 16.068 1.00 94.62 315 PHE A C 1
ATOM 2463 O O . PHE A 1 315 ? -15.882 3.107 16.373 1.00 94.62 315 PHE A O 1
ATOM 2470 N N . THR A 1 316 ? -15.642 5.266 16.890 1.00 94.25 316 THR A N 1
ATOM 2471 C CA . THR A 1 316 ? -15.028 5.000 18.198 1.00 94.25 316 THR A CA 1
ATOM 2472 C C . THR A 1 316 ? -15.979 4.221 19.108 1.00 94.25 316 THR A C 1
ATOM 2474 O O . THR A 1 316 ? -15.564 3.273 19.774 1.00 94.25 316 THR A O 1
ATOM 2477 N N . LYS A 1 317 ? -17.271 4.575 19.123 1.00 93.44 317 LYS A N 1
ATOM 2478 C CA . LYS A 1 317 ? -18.290 3.842 19.893 1.00 93.44 317 LYS A CA 1
ATOM 2479 C C . LYS A 1 317 ? -18.467 2.409 19.384 1.00 93.44 317 LYS A C 1
ATOM 2481 O O . LYS A 1 317 ? -18.548 1.496 20.204 1.00 93.44 317 LYS A O 1
ATOM 2486 N N . LEU A 1 318 ? -18.475 2.208 18.065 1.00 92.00 318 LEU A N 1
ATOM 2487 C CA . LEU A 1 318 ? -18.544 0.885 17.442 1.00 92.00 318 LEU A CA 1
ATOM 2488 C C . LEU A 1 318 ? -17.368 0.001 17.882 1.00 92.00 318 LEU A C 1
ATOM 2490 O O . LEU A 1 318 ? -17.592 -1.100 18.379 1.00 92.00 318 LEU A O 1
ATOM 2494 N N . ASN A 1 319 ? -16.135 0.507 17.780 1.00 91.31 319 ASN A N 1
ATOM 2495 C CA . ASN A 1 319 ? -14.928 -0.241 18.147 1.00 91.31 319 ASN A CA 1
ATOM 2496 C C . ASN A 1 319 ? -14.865 -0.582 19.643 1.00 91.31 319 ASN A C 1
ATOM 2498 O O . ASN A 1 319 ? -14.316 -1.616 20.006 1.00 91.31 319 ASN A O 1
ATOM 2502 N N . ARG A 1 320 ? -15.453 0.245 20.518 1.00 90.75 320 ARG A N 1
ATOM 2503 C CA . ARG A 1 320 ? -15.559 -0.068 21.954 1.00 90.75 320 ARG A CA 1
ATOM 2504 C C . ARG A 1 320 ? -16.628 -1.107 22.260 1.00 90.75 320 ARG A C 1
ATOM 2506 O O . ARG A 1 320 ? -16.405 -1.974 23.094 1.00 90.75 320 ARG A O 1
ATOM 2513 N N . ARG A 1 321 ? -17.799 -0.994 21.627 1.00 91.19 321 ARG A N 1
ATOM 2514 C CA . ARG A 1 321 ? -18.920 -1.919 21.852 1.00 91.19 321 ARG A CA 1
ATOM 2515 C C . ARG A 1 321 ? -18.630 -3.301 21.272 1.00 91.19 321 ARG A C 1
ATOM 2517 O O . ARG A 1 321 ? -19.085 -4.304 21.809 1.00 91.19 321 ARG A O 1
ATOM 2524 N N . TYR A 1 322 ? -17.885 -3.332 20.174 1.00 90.25 322 TYR A N 1
ATOM 2525 C CA . TYR A 1 322 ? -17.552 -4.529 19.424 1.00 90.25 322 TYR A CA 1
ATOM 2526 C C . TYR A 1 322 ? -16.053 -4.546 19.108 1.00 90.25 322 TYR A C 1
ATOM 2528 O O . TYR A 1 322 ? -15.667 -4.259 17.963 1.00 90.25 322 TYR A O 1
ATOM 2536 N N . PRO A 1 323 ? -15.220 -4.835 20.125 1.00 86.19 323 PRO A N 1
ATOM 2537 C CA . PRO A 1 323 ? -13.783 -4.936 19.945 1.00 86.19 323 PRO A CA 1
ATOM 2538 C C . PRO A 1 323 ? -13.447 -6.111 19.026 1.00 86.19 323 PRO A C 1
ATOM 2540 O O . PRO A 1 323 ? -14.140 -7.129 19.014 1.00 86.19 323 PRO A O 1
ATOM 2543 N N . ILE A 1 324 ? -12.389 -5.926 18.245 1.00 81.25 324 ILE A N 1
ATOM 2544 C CA . ILE A 1 324 ? -11.770 -6.952 17.409 1.00 81.25 324 ILE A CA 1
ATOM 2545 C C . ILE A 1 324 ? -10.368 -7.171 17.969 1.00 81.25 324 ILE A C 1
ATOM 2547 O O . ILE A 1 324 ? -9.689 -6.187 18.284 1.00 81.25 324 ILE A O 1
ATOM 2551 N N . GLU A 1 325 ? -9.988 -8.438 18.115 1.00 59.69 325 GLU A N 1
ATOM 2552 C CA . GLU A 1 325 ? -8.684 -8.886 18.622 1.00 59.69 325 GLU A CA 1
ATOM 2553 C C . GLU A 1 325 ? -7.552 -8.708 17.594 1.00 59.69 325 GLU A C 1
ATOM 2555 O O . GLU A 1 325 ? -7.762 -8.936 16.377 1.00 59.69 325 GLU A O 1
#

Sequence (325 aa):
MTKDKSKLVINISVGLIILIALSFLFAPIVKVSDIGNLNAIDILFKETALKRDFFVLPAIILLPIISFALTFIKTDKVKAKEINNISLVLVIITVVLSFSYAGLYKGINSETVESATFRLGWGLIVYASLVILTLFYYLRSILEDNEFTVREIPELAIFIALAVVLDFVPKIRIGATGGSISLTMVPLFIIAFRFNFVKSFLAIGVVYGIITCQLDGYGFQSYPFDYLLGYGLISLASFFRALIFTKQGNPKIQHYLFLLLAILVGGFGRFVGSTISSVVLYHYSFGPAAIYNLAYIGPSILLVMIILSLLLVPFTKLNRRYPIE